Protein AF-A0AAD3TU57-F1 (afdb_monomer_lite)

Organism: NCBI:txid1672016

Sequence (308 aa):
MDTPLDLPGIHSAATSTEGTPAPQSPRSAAPSPAPDVGESKADARARRIAAAVVRSRTEYKLEHGYTERGWFLGANQAGASKKDRQHVEYAATYRVTVFPEAKEEAARALADIRALPPKQLPRELTTTAIRAAVLAGRTQDAASLARQARTHWRANVGLAVEASAALAAAGAVAESTHPLLVTMAYALHYPVLVMLAERLHALSGSALEALTAAVDSLTASRAWAFGPLFVREGERGVPRPVERGGELRAALGAVEVGEIATALGLGDAEERKLLQAALQRMEGALGRQVDDAEGIPGERVERGVREL

Structure (mmCIF, N/CA/C/O backbone):
data_AF-A0AAD3TU57-F1
#
_entry.id   AF-A0AAD3TU57-F1
#
loop_
_atom_site.group_PDB
_atom_site.id
_atom_site.type_symbol
_atom_site.label_atom_id
_atom_site.label_alt_id
_atom_site.label_comp_id
_atom_site.label_asym_id
_atom_site.label_entity_id
_atom_site.label_seq_id
_atom_site.pdbx_PDB_ins_code
_atom_site.Cartn_x
_atom_site.Cartn_y
_atom_site.Cartn_z
_atom_site.occupancy
_atom_site.B_iso_or_equiv
_atom_site.auth_seq_id
_atom_site.auth_comp_id
_atom_site.auth_asym_id
_atom_site.auth_atom_id
_atom_site.pdbx_PDB_model_num
ATOM 1 N N . MET A 1 1 ? 18.269 -35.871 -51.924 1.00 41.03 1 MET A N 1
ATOM 2 C CA . MET A 1 1 ? 17.786 -34.800 -52.818 1.00 41.03 1 MET A CA 1
ATOM 3 C C . MET A 1 1 ? 17.599 -33.605 -51.918 1.00 41.03 1 MET A C 1
ATOM 5 O O . MET A 1 1 ? 16.542 -33.450 -51.327 1.00 41.03 1 MET A O 1
ATOM 9 N N . ASP A 1 2 ? 18.690 -32.869 -51.745 1.00 37.66 2 ASP A N 1
ATOM 10 C CA . ASP A 1 2 ? 18.816 -31.731 -50.847 1.00 37.66 2 ASP A CA 1
ATOM 11 C C . ASP A 1 2 ? 19.140 -30.524 -51.718 1.00 37.66 2 ASP A C 1
ATOM 13 O O . ASP A 1 2 ? 20.194 -30.470 -52.353 1.00 37.66 2 ASP A O 1
ATOM 17 N N . THR A 1 3 ? 18.207 -29.587 -51.805 1.00 40.09 3 THR A N 1
ATOM 18 C CA . THR A 1 3 ? 18.438 -28.267 -52.393 1.00 40.09 3 THR A CA 1
ATOM 19 C C . THR A 1 3 ? 18.782 -27.293 -51.269 1.00 40.09 3 THR A C 1
ATOM 21 O O . THR A 1 3 ? 17.927 -27.065 -50.410 1.00 40.09 3 THR A O 1
ATOM 24 N N . PRO A 1 4 ? 19.994 -26.711 -51.241 1.00 40.19 4 PRO A N 1
ATOM 25 C CA . PRO A 1 4 ? 20.325 -25.646 -50.308 1.00 40.19 4 PRO A CA 1
ATOM 26 C C . PRO A 1 4 ? 19.704 -24.324 -50.780 1.00 40.19 4 PRO A C 1
ATOM 28 O O . PRO A 1 4 ? 19.758 -23.981 -51.961 1.00 40.19 4 PRO A O 1
ATOM 31 N N . LEU A 1 5 ? 19.097 -23.596 -49.842 1.00 36.47 5 LEU A N 1
ATOM 32 C CA . LEU A 1 5 ? 18.613 -22.232 -50.041 1.00 36.47 5 LEU A CA 1
ATOM 33 C C . LEU A 1 5 ? 19.802 -21.266 -50.023 1.00 36.47 5 LEU A C 1
ATOM 35 O O . LEU A 1 5 ? 20.499 -21.131 -49.019 1.00 36.47 5 LEU A O 1
ATOM 39 N N . ASP A 1 6 ? 20.000 -20.625 -51.167 1.00 31.34 6 ASP A N 1
ATOM 40 C CA . ASP A 1 6 ? 21.009 -19.616 -51.462 1.00 31.34 6 ASP A CA 1
ATOM 41 C C . ASP A 1 6 ? 20.642 -18.297 -50.751 1.00 31.34 6 ASP A C 1
ATOM 43 O O . ASP A 1 6 ? 19.613 -17.683 -51.046 1.00 31.34 6 ASP A O 1
ATOM 47 N N . LEU A 1 7 ? 21.441 -17.879 -49.765 1.00 38.97 7 LEU A N 1
ATOM 48 C CA . LEU A 1 7 ? 21.328 -16.560 -49.135 1.00 38.97 7 LEU A CA 1
ATOM 49 C C . LEU A 1 7 ? 22.270 -15.592 -49.867 1.00 38.97 7 LEU A C 1
ATOM 51 O O . LEU A 1 7 ? 23.470 -15.868 -49.934 1.00 38.97 7 LEU A O 1
ATOM 55 N N . PRO A 1 8 ? 21.784 -14.452 -50.393 1.00 35.62 8 PRO A N 1
ATOM 56 C CA . PRO A 1 8 ? 22.639 -13.512 -51.103 1.00 35.62 8 PRO A CA 1
ATOM 57 C C . PRO A 1 8 ? 23.683 -12.886 -50.170 1.00 35.62 8 PRO A C 1
ATOM 59 O O . PRO A 1 8 ? 23.383 -12.438 -49.060 1.00 35.62 8 PRO A O 1
ATOM 62 N N . GLY A 1 9 ? 24.922 -12.875 -50.663 1.00 30.44 9 GLY A N 1
ATOM 63 C CA . GLY A 1 9 ? 26.123 -12.452 -49.961 1.00 30.44 9 GLY A CA 1
ATOM 64 C C . GLY A 1 9 ? 26.063 -11.021 -49.436 1.00 30.44 9 GLY A C 1
ATOM 65 O O . GLY A 1 9 ? 25.773 -10.066 -50.156 1.00 30.44 9 GLY A O 1
ATOM 66 N N . ILE A 1 10 ? 26.424 -10.875 -48.164 1.00 36.44 10 ILE A N 1
ATOM 67 C CA . ILE A 1 10 ? 26.764 -9.586 -47.574 1.00 36.44 10 ILE A CA 1
ATOM 68 C C . ILE A 1 10 ? 28.152 -9.229 -48.102 1.00 36.44 10 ILE A C 1
ATOM 70 O O . ILE A 1 10 ? 29.170 -9.747 -47.643 1.00 36.44 10 ILE A O 1
ATOM 74 N N . HIS A 1 11 ? 28.185 -8.368 -49.113 1.00 32.50 11 HIS A N 1
ATOM 75 C CA . HIS A 1 11 ? 29.411 -7.719 -49.542 1.00 32.50 11 HIS A CA 1
ATOM 76 C C . HIS A 1 11 ? 29.982 -6.895 -48.381 1.00 32.50 11 HIS A C 1
ATOM 78 O O . HIS A 1 11 ? 29.370 -5.928 -47.928 1.00 32.50 11 HIS A O 1
ATOM 84 N N . SER A 1 12 ? 31.185 -7.264 -47.936 1.00 40.22 12 SER A N 1
ATOM 85 C CA . SER A 1 12 ? 32.097 -6.356 -47.242 1.00 40.22 12 SER A CA 1
ATOM 86 C C . SER A 1 12 ? 32.343 -5.140 -48.132 1.00 40.22 12 SER A C 1
ATOM 88 O O . SER A 1 12 ? 32.957 -5.266 -49.192 1.00 40.22 12 SER A O 1
ATOM 90 N N . ALA A 1 13 ? 31.887 -3.969 -47.694 1.00 32.78 13 ALA A N 1
ATOM 91 C CA . ALA A 1 13 ? 32.265 -2.695 -48.284 1.00 32.78 13 ALA A CA 1
ATOM 92 C C . ALA A 1 13 ? 33.085 -1.887 -47.276 1.00 32.78 13 ALA A C 1
ATOM 94 O O . ALA A 1 13 ? 32.712 -1.711 -46.118 1.00 32.78 13 ALA A O 1
ATOM 95 N N . ALA A 1 14 ? 34.240 -1.471 -47.778 1.00 30.98 14 ALA A N 1
ATOM 96 C CA . ALA A 1 14 ? 35.320 -0.738 -47.159 1.00 30.98 14 ALA A CA 1
ATOM 97 C C . ALA A 1 14 ? 34.915 0.448 -46.269 1.00 30.98 14 ALA A C 1
ATOM 99 O O . ALA A 1 14 ? 33.987 1.206 -46.538 1.00 30.98 14 ALA A O 1
ATOM 100 N N . THR A 1 15 ? 35.752 0.642 -45.254 1.00 39.28 15 THR A N 1
ATOM 101 C CA . THR A 1 15 ? 36.027 1.908 -44.582 1.00 39.28 15 THR A CA 1
ATOM 102 C C . THR A 1 15 ? 36.252 3.040 -45.586 1.00 39.28 15 THR A C 1
ATOM 104 O O . THR A 1 15 ? 37.279 3.064 -46.263 1.00 39.28 15 THR A O 1
ATOM 107 N N . SER A 1 16 ? 35.340 4.010 -45.600 1.00 32.53 16 SER A N 1
ATOM 108 C CA . SER A 1 16 ? 35.590 5.350 -46.129 1.00 32.53 16 SER A CA 1
ATOM 109 C C . SER A 1 16 ? 35.405 6.360 -45.005 1.00 32.53 16 SER A C 1
ATOM 111 O O . SER A 1 16 ? 34.301 6.617 -44.530 1.00 32.53 16 SER A O 1
ATOM 113 N N . THR A 1 17 ? 36.530 6.900 -44.551 1.00 41.91 17 THR A N 1
ATOM 114 C CA . THR A 1 17 ? 36.623 8.114 -43.748 1.00 41.91 17 THR A CA 1
ATOM 115 C C . THR A 1 17 ? 36.263 9.312 -44.623 1.00 41.91 17 THR A C 1
ATOM 117 O O . THR A 1 17 ? 37.115 9.816 -45.349 1.00 41.91 17 THR A O 1
ATOM 120 N N . GLU A 1 18 ? 35.024 9.786 -44.539 1.00 30.42 18 GLU A N 1
ATOM 121 C CA . GLU A 1 18 ? 34.650 11.130 -44.988 1.00 30.42 18 GLU A CA 1
ATOM 122 C C . GLU A 1 18 ? 34.040 11.899 -43.815 1.00 30.42 18 GLU A C 1
ATOM 124 O O . GLU A 1 18 ? 33.216 11.389 -43.057 1.00 30.42 18 GLU A O 1
ATOM 129 N N . GLY A 1 19 ? 34.558 13.109 -43.606 1.00 35.25 19 GLY A N 1
ATOM 130 C CA . GLY A 1 19 ? 34.363 13.901 -42.402 1.00 35.25 19 GLY A CA 1
ATOM 131 C C . GLY A 1 19 ? 32.911 14.299 -42.165 1.00 35.25 19 GLY A C 1
ATOM 132 O O . GLY A 1 19 ? 32.289 14.978 -42.978 1.00 35.25 19 GLY A O 1
ATOM 133 N N . THR A 1 20 ? 32.405 13.949 -40.987 1.00 33.72 20 THR A N 1
ATOM 134 C CA . THR A 1 20 ? 31.163 14.493 -40.444 1.00 33.72 20 THR A CA 1
ATOM 135 C C . THR A 1 20 ? 31.343 15.994 -40.183 1.00 33.72 20 THR A C 1
ATOM 137 O O . THR A 1 20 ? 32.209 16.361 -39.382 1.00 33.72 20 THR A O 1
ATOM 140 N N . PRO A 1 21 ? 30.556 16.891 -40.805 1.00 36.06 21 PRO A N 1
ATOM 141 C CA . PRO A 1 21 ? 30.580 18.297 -40.438 1.00 36.06 21 PRO A CA 1
ATOM 142 C C . PRO A 1 21 ? 30.034 18.461 -39.014 1.00 36.06 21 PRO A C 1
ATOM 144 O O . PRO A 1 21 ? 29.087 17.786 -38.609 1.00 36.06 21 PRO A O 1
ATOM 147 N N . ALA A 1 22 ? 30.666 19.352 -38.249 1.00 37.09 22 ALA A N 1
ATOM 148 C CA . ALA A 1 22 ? 30.321 19.649 -36.863 1.00 37.09 22 ALA A CA 1
ATOM 149 C C . ALA A 1 22 ? 28.808 19.909 -36.679 1.00 37.09 22 ALA A C 1
ATOM 151 O O . ALA A 1 22 ? 28.185 20.532 -37.547 1.00 37.09 22 ALA A O 1
ATOM 152 N N . PRO A 1 23 ? 28.203 19.480 -35.554 1.00 38.19 23 PRO A N 1
ATOM 153 C CA . PRO A 1 23 ? 26.799 19.751 -35.284 1.00 38.19 23 PRO A CA 1
ATOM 154 C C . PRO A 1 23 ? 26.573 21.264 -35.239 1.00 38.19 23 PRO A C 1
ATOM 156 O O . PRO A 1 23 ? 27.206 21.983 -34.465 1.00 38.19 23 PRO A O 1
ATOM 159 N N . GLN A 1 24 ? 25.673 21.742 -36.098 1.00 38.12 24 GLN A N 1
ATOM 160 C CA . GLN A 1 24 ? 25.236 23.131 -36.107 1.00 38.12 24 GLN A CA 1
ATOM 161 C C . GLN A 1 24 ? 24.696 23.497 -34.719 1.00 38.12 24 GLN A C 1
ATOM 163 O O . GLN A 1 24 ? 23.839 22.798 -34.174 1.00 38.12 24 GLN A O 1
ATOM 168 N N . SER A 1 25 ? 25.204 24.597 -34.159 1.00 37.78 25 SER A N 1
ATOM 169 C CA . SER A 1 25 ? 24.687 25.221 -32.941 1.00 37.78 25 SER A CA 1
ATOM 170 C C . SER A 1 25 ? 23.157 25.325 -32.984 1.00 37.78 25 SER A C 1
ATOM 172 O O . SER A 1 25 ? 22.602 25.595 -34.056 1.00 37.78 25 SER A O 1
ATOM 174 N N . PRO A 1 26 ? 22.453 25.154 -31.849 1.00 39.19 26 PRO A N 1
ATOM 175 C CA . PRO A 1 26 ? 21.006 25.297 -31.823 1.00 39.19 26 PRO A CA 1
ATOM 176 C C . PRO A 1 26 ? 20.640 26.699 -32.317 1.00 39.19 26 PRO A C 1
ATOM 178 O O . PRO A 1 26 ? 21.046 27.705 -31.734 1.00 39.19 26 PRO A O 1
ATOM 181 N N . ARG A 1 27 ? 19.908 26.748 -33.438 1.00 39.38 27 ARG A N 1
ATOM 182 C CA . ARG A 1 27 ? 19.349 27.978 -34.001 1.00 39.38 27 ARG A CA 1
ATOM 183 C C . ARG A 1 27 ? 18.602 28.722 -32.898 1.00 39.38 27 ARG A C 1
ATOM 185 O O . ARG A 1 27 ? 17.755 28.133 -32.227 1.00 39.38 27 ARG A O 1
ATOM 192 N N . SER A 1 28 ? 18.932 30.004 -32.741 1.00 36.91 28 SER A N 1
ATOM 193 C CA . SER A 1 28 ? 18.254 30.947 -31.858 1.00 36.91 28 SER A CA 1
ATOM 194 C C . SER A 1 28 ? 16.745 30.743 -31.892 1.00 36.91 28 SER A C 1
ATOM 196 O O . SER A 1 28 ? 16.125 30.842 -32.952 1.00 36.91 28 SER A O 1
ATOM 198 N N . ALA A 1 29 ? 16.155 30.502 -30.724 1.00 40.09 29 ALA A N 1
ATOM 199 C CA . ALA A 1 29 ? 14.726 30.660 -30.539 1.00 40.09 29 ALA A CA 1
ATOM 200 C C . ALA A 1 29 ? 14.354 32.095 -30.943 1.00 40.09 29 ALA A C 1
ATOM 202 O O . ALA A 1 29 ? 14.867 33.057 -30.368 1.00 40.09 29 ALA A O 1
ATOM 203 N N . ALA A 1 30 ? 13.497 32.243 -31.953 1.00 42.94 30 ALA A N 1
ATOM 204 C CA . ALA A 1 30 ? 12.929 33.542 -32.277 1.00 42.94 30 ALA A CA 1
ATOM 205 C C . ALA A 1 30 ? 12.147 34.055 -31.050 1.00 42.94 30 ALA A C 1
ATOM 207 O O . ALA A 1 30 ? 11.392 33.280 -30.446 1.00 42.94 30 ALA A O 1
ATOM 208 N N . PRO A 1 31 ? 12.323 35.324 -30.643 1.00 41.25 31 PRO A N 1
ATOM 209 C CA . PRO A 1 31 ? 11.616 35.874 -29.496 1.00 41.25 31 PRO A CA 1
ATOM 210 C C . PRO A 1 31 ? 10.105 35.847 -29.751 1.00 41.25 31 PRO A C 1
ATOM 212 O O . PRO A 1 31 ? 9.635 36.192 -30.834 1.00 41.25 31 PRO A O 1
ATOM 215 N N . SER A 1 32 ? 9.331 35.418 -28.749 1.00 50.28 32 SER A N 1
ATOM 216 C CA . SER A 1 32 ? 7.872 35.560 -28.801 1.00 50.28 32 SER A CA 1
ATOM 217 C C . SER A 1 32 ? 7.505 37.048 -28.798 1.00 50.28 32 SER A C 1
ATOM 219 O O . SER A 1 32 ? 8.135 37.805 -28.055 1.00 50.28 32 SER A O 1
ATOM 221 N N . PRO A 1 33 ? 6.503 37.478 -29.587 1.00 49.59 33 PRO A N 1
ATOM 222 C CA . PRO A 1 33 ? 6.089 38.874 -29.617 1.00 49.59 33 PRO A CA 1
ATOM 223 C C . PRO A 1 33 ? 5.588 39.297 -28.231 1.00 49.59 33 PRO A C 1
ATOM 225 O O . PRO A 1 33 ? 4.839 38.564 -27.577 1.00 49.59 33 PRO A O 1
ATOM 228 N N . ALA A 1 34 ? 6.053 40.458 -27.769 1.00 50.97 34 ALA A N 1
ATOM 229 C CA . ALA A 1 34 ? 5.599 41.057 -26.522 1.00 50.97 34 ALA A CA 1
ATOM 230 C C . ALA A 1 34 ? 4.099 41.407 -26.616 1.00 50.97 34 ALA A C 1
ATOM 232 O O . ALA A 1 34 ? 3.622 41.712 -27.709 1.00 50.97 34 ALA A O 1
ATOM 233 N N . PRO A 1 35 ? 3.344 41.341 -25.504 1.00 48.03 35 PRO A N 1
ATOM 234 C CA . PRO A 1 35 ? 1.936 41.720 -25.506 1.00 48.03 35 PRO A CA 1
ATOM 235 C C . PRO A 1 35 ? 1.788 43.221 -25.783 1.00 48.03 35 PRO A C 1
ATOM 237 O O . PRO A 1 35 ? 2.493 44.030 -25.177 1.00 48.03 35 PRO A O 1
ATOM 240 N N . ASP A 1 36 ? 0.856 43.579 -26.667 1.00 56.09 36 ASP A N 1
ATOM 241 C CA . ASP A 1 36 ? 0.504 44.973 -26.935 1.00 56.09 36 ASP A CA 1
ATOM 242 C C . ASP A 1 36 ? -0.104 45.628 -25.687 1.00 56.09 36 ASP A C 1
ATOM 244 O O . ASP A 1 36 ? -0.881 45.027 -24.932 1.00 56.09 36 ASP A O 1
ATOM 248 N N . VAL A 1 37 ? 0.271 46.887 -25.461 1.00 51.28 37 VAL A N 1
ATOM 249 C CA . VAL A 1 37 ? -0.189 47.685 -24.322 1.00 51.28 37 VAL A CA 1
ATOM 250 C C . VAL A 1 37 ? -1.677 47.991 -24.512 1.00 51.28 37 VAL A C 1
ATOM 252 O O . VAL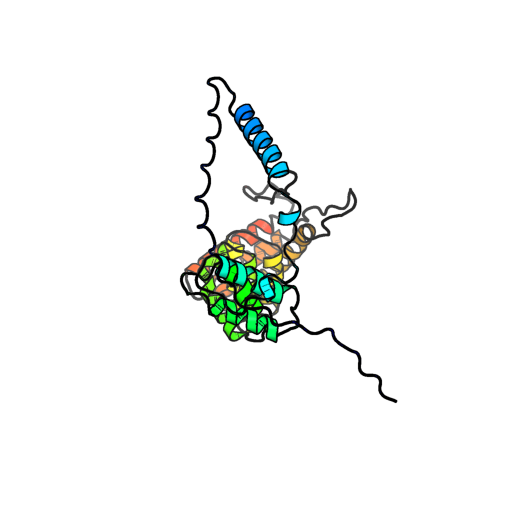 A 1 37 ? -2.046 48.878 -25.274 1.00 51.28 37 VAL A O 1
ATOM 255 N N . GLY A 1 38 ? -2.533 47.232 -23.824 1.00 57.22 38 GLY A N 1
ATOM 256 C CA . GLY A 1 38 ? -3.996 47.384 -23.859 1.00 57.22 38 GLY A CA 1
ATOM 257 C C . GLY A 1 38 ? -4.779 46.068 -23.870 1.00 57.22 38 GLY A C 1
ATOM 258 O O . GLY A 1 38 ? -6.002 46.074 -23.766 1.00 57.22 38 GLY A O 1
ATOM 259 N N . GLU A 1 39 ? -4.096 44.932 -23.975 1.00 53.25 39 GLU A N 1
ATOM 260 C CA . GLU A 1 39 ? -4.737 43.632 -24.142 1.00 53.25 39 GLU A CA 1
ATOM 261 C C . GLU A 1 39 ? -5.188 43.006 -22.814 1.00 53.25 39 GLU A C 1
ATOM 263 O O . GLU A 1 39 ? -4.425 42.937 -21.844 1.00 53.25 39 GLU A O 1
ATOM 268 N N . SER A 1 40 ? -6.430 42.508 -22.752 1.00 68.75 40 SER A N 1
ATOM 269 C CA . SER A 1 40 ? -6.907 41.818 -21.553 1.00 68.75 40 SER A CA 1
ATOM 270 C C . SER A 1 40 ? -6.085 40.541 -21.320 1.00 68.75 40 SER A C 1
ATOM 272 O O . SER A 1 40 ? -5.710 39.824 -22.254 1.00 68.75 40 SER A O 1
ATOM 274 N N . LYS A 1 41 ? -5.800 40.209 -20.052 1.00 65.94 41 LYS A N 1
ATOM 275 C CA . LYS A 1 41 ? -5.017 39.007 -19.693 1.00 65.94 41 LYS A CA 1
ATOM 276 C C . LYS A 1 41 ? -5.622 37.714 -20.265 1.00 65.94 41 LYS A C 1
ATOM 278 O O . LYS A 1 41 ? -4.881 36.757 -20.505 1.00 65.94 41 LYS A O 1
ATOM 283 N N . ALA A 1 42 ? -6.940 37.685 -20.472 1.00 66.75 42 ALA A N 1
ATOM 284 C CA . ALA A 1 42 ? -7.652 36.563 -21.072 1.00 66.75 42 ALA A CA 1
ATOM 285 C C . ALA A 1 42 ? -7.333 36.426 -22.571 1.00 66.75 42 ALA A C 1
ATOM 287 O O . ALA A 1 42 ? -6.999 35.327 -23.020 1.00 66.75 42 ALA A O 1
ATOM 288 N N . ASP A 1 43 ? -7.305 37.535 -23.309 1.00 71.25 43 ASP A N 1
ATOM 289 C CA . ASP A 1 43 ? -7.033 37.551 -24.753 1.00 71.25 43 ASP A CA 1
ATOM 290 C C . ASP A 1 43 ? -5.571 37.210 -25.061 1.00 71.25 43 ASP A C 1
ATOM 292 O O . ASP A 1 43 ? -5.278 36.393 -25.941 1.00 71.25 43 ASP A O 1
ATOM 296 N N . ALA A 1 44 ? -4.645 37.718 -24.243 1.00 69.94 44 ALA A N 1
ATOM 297 C CA . ALA A 1 44 ? -3.229 37.367 -24.326 1.00 69.94 44 ALA A CA 1
ATOM 298 C C . ALA A 1 44 ? -2.970 35.882 -23.989 1.00 69.94 44 ALA A C 1
ATOM 300 O O . ALA A 1 44 ? -2.007 35.276 -24.472 1.00 69.94 44 ALA A O 1
ATOM 301 N N . ARG A 1 45 ? -3.795 35.257 -23.133 1.00 68.88 45 ARG A N 1
ATOM 302 C CA . ARG A 1 45 ? -3.724 33.809 -2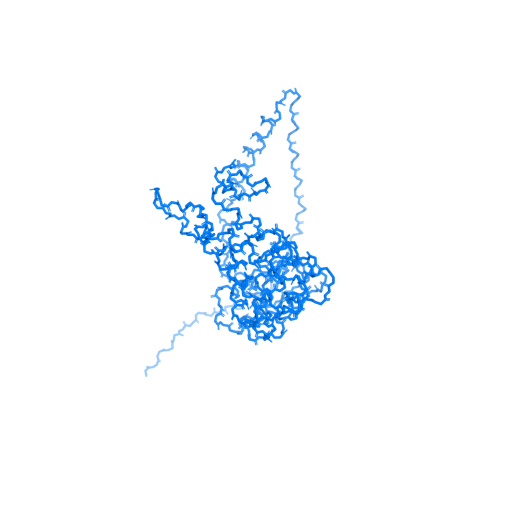2.855 1.00 68.88 45 ARG A CA 1
ATOM 303 C C . ARG A 1 45 ? -4.301 33.001 -24.016 1.00 68.88 45 ARG A C 1
ATOM 305 O O . ARG A 1 45 ? -3.665 32.037 -24.437 1.00 68.88 45 ARG A O 1
ATOM 312 N N . ALA A 1 46 ? -5.449 33.408 -24.554 1.00 73.69 46 ALA A N 1
ATOM 313 C CA . ALA A 1 46 ? -6.090 32.748 -25.687 1.00 73.69 46 ALA A CA 1
ATOM 314 C C . ALA A 1 46 ? -5.180 32.732 -26.926 1.00 73.69 46 ALA A C 1
ATOM 316 O O . ALA A 1 46 ? -5.001 31.677 -27.535 1.00 73.69 46 ALA A O 1
ATOM 317 N N . ARG A 1 47 ? -4.501 33.845 -27.239 1.00 76.56 47 ARG A N 1
ATOM 318 C CA . ARG A 1 47 ? -3.528 33.894 -28.345 1.00 76.56 47 ARG A CA 1
ATOM 319 C C . ARG A 1 47 ? -2.305 33.022 -28.121 1.00 76.56 47 ARG A C 1
ATOM 321 O O . ARG A 1 47 ? -1.858 32.362 -29.055 1.00 76.56 47 ARG A O 1
ATOM 328 N N . ARG A 1 48 ? -1.778 32.960 -26.894 1.00 74.75 48 ARG A N 1
ATOM 329 C CA . ARG A 1 48 ? -0.662 32.055 -26.570 1.00 74.75 48 ARG A CA 1
ATOM 330 C C . ARG A 1 48 ? -1.051 30.590 -26.750 1.00 74.75 48 ARG A C 1
ATOM 332 O O . ARG A 1 48 ? -0.264 29.832 -27.311 1.00 74.75 48 ARG A O 1
ATOM 339 N N . ILE A 1 49 ? -2.263 30.213 -26.339 1.00 71.94 49 ILE A N 1
ATOM 340 C CA . ILE A 1 49 ? -2.799 28.860 -26.542 1.00 71.94 49 ILE A CA 1
ATOM 341 C C . ILE A 1 49 ? -2.998 28.587 -28.036 1.00 71.94 49 ILE A C 1
ATOM 343 O O . ILE A 1 49 ? -2.500 27.581 -28.530 1.00 71.94 49 ILE A O 1
ATOM 347 N N . ALA A 1 50 ? -3.635 29.494 -28.780 1.00 77.31 50 ALA A N 1
ATOM 348 C CA . ALA A 1 50 ? -3.849 29.336 -30.218 1.00 77.31 50 ALA A CA 1
ATOM 349 C C . ALA A 1 50 ? -2.521 29.201 -30.986 1.00 77.31 50 ALA A C 1
ATOM 351 O O . ALA A 1 50 ? -2.361 28.288 -31.792 1.00 77.31 50 ALA A O 1
ATOM 352 N N . ALA A 1 51 ? -1.527 30.036 -30.673 1.00 78.25 51 ALA A N 1
ATOM 353 C CA . ALA A 1 51 ? -0.197 29.956 -31.272 1.00 78.25 51 ALA A CA 1
ATOM 354 C C . ALA A 1 51 ? 0.557 28.672 -30.884 1.00 78.25 51 ALA A C 1
ATOM 356 O O . ALA A 1 51 ? 1.341 28.155 -31.676 1.00 78.25 51 ALA A O 1
ATOM 357 N N . ALA A 1 52 ? 0.353 28.144 -29.674 1.00 74.19 52 ALA A N 1
ATOM 358 C CA . ALA A 1 52 ? 0.912 26.856 -29.264 1.00 74.19 52 ALA A CA 1
ATOM 359 C C . ALA A 1 52 ? 0.235 25.677 -29.985 1.00 74.19 52 ALA A C 1
ATOM 361 O O . ALA A 1 52 ? 0.924 24.751 -30.393 1.00 74.19 52 ALA A O 1
ATOM 362 N N . VAL A 1 53 ? -1.082 25.736 -30.207 1.00 75.50 53 VAL A N 1
ATOM 363 C CA . VAL A 1 53 ? -1.839 24.720 -30.962 1.00 75.50 53 VAL A CA 1
ATOM 364 C C . VAL A 1 53 ? -1.454 24.717 -32.442 1.00 75.50 53 VAL A C 1
ATOM 366 O O . VAL A 1 53 ? -1.329 23.658 -33.049 1.00 75.50 53 VAL A O 1
ATOM 369 N N . VAL A 1 54 ? -1.243 25.890 -33.042 1.00 76.88 54 VAL A N 1
ATOM 370 C CA . VAL A 1 54 ? -0.767 25.977 -34.430 1.00 76.88 54 VAL A CA 1
ATOM 371 C C . VAL A 1 54 ? 0.660 25.435 -34.540 1.00 76.88 54 VAL A C 1
ATOM 373 O O . VAL A 1 54 ? 0.919 24.622 -35.423 1.00 76.88 54 VAL A O 1
ATOM 376 N N . ARG A 1 55 ? 1.555 25.795 -33.606 1.00 74.81 55 ARG A N 1
ATOM 377 C CA . ARG A 1 55 ? 2.923 25.251 -33.559 1.00 74.81 55 ARG A CA 1
ATOM 378 C C . ARG A 1 55 ? 2.951 23.740 -33.359 1.00 74.81 55 ARG A C 1
ATOM 380 O O . ARG A 1 55 ? 3.669 23.057 -34.083 1.00 74.81 55 ARG A O 1
ATOM 387 N N . SER A 1 56 ? 2.131 23.198 -32.459 1.00 63.69 56 SER A N 1
ATOM 388 C CA . SER A 1 56 ? 2.108 21.754 -32.205 1.00 63.69 56 SER A CA 1
ATOM 389 C C . SER A 1 56 ? 1.642 20.951 -33.420 1.00 63.69 56 SER A C 1
ATOM 391 O O . SER A 1 56 ? 2.161 19.864 -33.659 1.00 63.69 56 SER A O 1
ATOM 393 N N . ARG A 1 57 ? 0.733 21.499 -34.238 1.00 67.31 57 ARG A N 1
ATOM 394 C CA . ARG A 1 57 ? 0.298 20.880 -35.502 1.00 67.31 57 ARG A CA 1
ATOM 395 C C . ARG A 1 57 ? 1.388 20.850 -36.575 1.00 67.31 57 ARG A C 1
ATOM 397 O O . ARG A 1 57 ? 1.348 19.975 -37.429 1.00 67.31 57 ARG A O 1
ATOM 404 N N . THR A 1 58 ? 2.333 21.788 -36.548 1.00 64.19 58 THR A N 1
ATOM 405 C CA . THR A 1 58 ? 3.442 21.852 -37.517 1.00 64.19 58 THR A CA 1
ATOM 406 C C . THR A 1 58 ? 4.719 21.167 -37.030 1.00 64.19 58 THR A C 1
ATOM 408 O O . THR A 1 58 ? 5.524 20.733 -37.848 1.00 64.19 58 THR A O 1
ATOM 411 N N . GLU A 1 59 ? 4.918 21.068 -35.714 1.00 61.00 59 GLU A N 1
ATOM 412 C CA . GLU A 1 59 ? 6.101 20.446 -35.103 1.00 61.00 59 GLU A CA 1
ATOM 413 C C . GLU A 1 59 ? 5.968 18.919 -34.987 1.00 61.00 59 GLU A C 1
ATOM 415 O O . GLU A 1 59 ? 6.968 18.210 -35.097 1.00 61.00 59 GLU A O 1
ATOM 420 N N . TYR A 1 60 ? 4.749 18.384 -34.844 1.00 50.59 60 TYR A N 1
ATOM 421 C CA . TYR A 1 60 ? 4.507 16.939 -34.894 1.00 50.59 60 TYR A CA 1
ATOM 422 C C . TYR A 1 60 ? 4.485 16.432 -36.336 1.00 50.59 60 TYR A C 1
ATOM 424 O O . TYR A 1 60 ? 3.439 16.286 -36.967 1.00 50.59 60 TYR A O 1
ATOM 432 N N . LYS A 1 61 ? 5.662 16.120 -36.868 1.00 57.78 61 LYS A N 1
ATOM 433 C CA . LYS A 1 61 ? 5.776 15.297 -38.077 1.00 57.78 61 LYS A CA 1
ATOM 434 C C . LYS A 1 61 ? 5.432 13.832 -37.768 1.00 57.78 61 LYS A C 1
ATOM 436 O O . LYS A 1 61 ? 5.653 13.366 -36.653 1.00 57.78 61 LYS A O 1
ATOM 441 N N . LEU A 1 62 ? 4.958 13.086 -38.771 1.00 53.94 62 LEU A N 1
ATOM 442 C CA . LEU A 1 62 ? 4.655 11.642 -38.681 1.00 53.94 62 LEU A CA 1
ATOM 443 C C . LEU A 1 62 ? 5.828 10.808 -38.128 1.00 53.94 62 LEU A C 1
ATOM 445 O O . LEU A 1 62 ? 5.615 9.850 -37.391 1.00 53.94 62 LEU A O 1
ATOM 449 N N . GLU A 1 63 ? 7.060 11.233 -38.407 1.00 54.22 63 GLU A N 1
ATOM 450 C CA . GLU A 1 63 ? 8.303 10.652 -37.882 1.00 54.22 63 GLU A CA 1
ATOM 451 C C . GLU A 1 63 ? 8.486 10.813 -36.355 1.00 54.22 63 GLU A C 1
ATOM 453 O O . GLU A 1 63 ? 9.195 10.022 -35.744 1.00 54.22 63 GLU A O 1
ATOM 458 N N . HIS A 1 64 ? 7.795 11.754 -35.699 1.00 52.44 64 HIS A N 1
ATOM 459 C CA . HIS A 1 64 ? 7.806 11.903 -34.233 1.00 52.44 64 HIS A CA 1
ATOM 460 C C . HIS A 1 64 ? 6.780 11.007 -33.517 1.00 52.44 64 HIS A C 1
ATOM 462 O O . HIS A 1 64 ? 6.816 10.898 -32.292 1.00 52.44 64 HIS A O 1
ATOM 468 N N . GLY A 1 65 ? 5.858 10.379 -34.257 1.00 51.31 65 GLY A N 1
ATOM 469 C CA . GLY A 1 65 ? 4.862 9.452 -33.709 1.00 51.31 65 GLY A CA 1
ATOM 470 C C . GLY A 1 65 ? 5.326 7.994 -33.670 1.00 51.31 65 GLY A C 1
ATOM 471 O O . GLY A 1 65 ? 4.712 7.177 -32.986 1.00 51.31 65 GLY A O 1
ATOM 472 N N . TYR A 1 66 ? 6.402 7.660 -34.386 1.00 42.47 66 TYR A N 1
ATOM 473 C CA . TYR A 1 66 ? 6.906 6.297 -34.493 1.00 42.47 66 TYR A CA 1
ATOM 474 C C . TYR A 1 66 ? 8.156 6.122 -33.630 1.00 42.47 66 TYR A C 1
ATOM 476 O O . TYR A 1 66 ? 9.267 6.460 -34.022 1.00 42.47 66 TYR A O 1
ATOM 484 N N . THR A 1 67 ? 7.969 5.589 -32.426 1.00 50.94 67 THR A N 1
ATOM 485 C CA . THR A 1 67 ? 9.061 4.945 -31.689 1.00 50.94 67 THR A CA 1
ATOM 486 C C . THR A 1 67 ? 8.952 3.457 -31.975 1.00 50.94 67 THR A C 1
ATOM 488 O O . THR A 1 67 ? 7.930 2.845 -31.660 1.00 50.94 67 THR A O 1
ATOM 491 N N . GLU A 1 68 ? 9.970 2.881 -32.616 1.00 50.78 68 GLU A N 1
ATOM 492 C CA . GLU A 1 68 ? 10.000 1.449 -32.918 1.00 50.78 68 GLU A CA 1
ATOM 493 C C . GLU A 1 68 ? 9.699 0.633 -31.655 1.00 50.78 68 GLU A C 1
ATOM 495 O O . GLU A 1 68 ? 10.245 0.890 -30.573 1.00 50.78 68 GLU A O 1
ATOM 500 N N . ARG A 1 69 ? 8.805 -0.359 -31.778 1.00 47.66 69 ARG A N 1
ATOM 501 C CA . ARG A 1 69 ? 8.566 -1.324 -30.700 1.00 47.66 69 ARG A CA 1
ATOM 502 C C . ARG A 1 69 ? 9.899 -1.993 -30.376 1.00 47.66 69 ARG A C 1
ATOM 504 O O . ARG A 1 69 ? 10.458 -2.684 -31.216 1.00 47.66 69 ARG A O 1
ATOM 511 N N . GLY A 1 70 ? 10.395 -1.778 -29.160 1.00 53.03 70 GLY A N 1
ATOM 512 C CA . GLY A 1 70 ? 11.676 -2.326 -28.728 1.00 53.03 70 GLY A CA 1
ATOM 513 C C . GLY A 1 70 ? 12.892 -1.429 -28.964 1.00 53.03 70 GLY A C 1
ATOM 514 O O . GLY A 1 70 ? 14.003 -1.900 -28.742 1.00 53.03 70 GLY A O 1
ATOM 515 N N . TRP A 1 71 ? 12.731 -0.141 -29.302 1.00 57.34 71 TRP A N 1
ATOM 516 C CA . TRP A 1 71 ? 13.866 0.802 -29.341 1.00 57.34 71 TRP A CA 1
ATOM 517 C C . TRP A 1 71 ? 14.654 0.832 -28.013 1.00 57.34 71 TRP A C 1
ATOM 519 O O . TRP A 1 71 ? 15.866 1.025 -27.992 1.00 57.34 71 TRP A O 1
ATOM 529 N N . PHE A 1 72 ? 13.972 0.557 -26.897 1.00 56.09 72 PHE A N 1
ATOM 530 C CA . PHE A 1 72 ? 14.561 0.439 -25.564 1.00 56.09 72 PHE A CA 1
ATOM 531 C C . PHE A 1 72 ? 15.121 -0.967 -25.241 1.00 56.09 72 PHE A C 1
ATOM 533 O O . PHE A 1 72 ? 15.780 -1.147 -24.219 1.00 56.09 72 PHE A O 1
ATOM 540 N N . LEU A 1 73 ? 14.877 -1.979 -26.080 1.00 55.41 73 LEU A N 1
ATOM 541 C CA . LEU A 1 73 ? 15.345 -3.361 -25.881 1.00 55.41 73 LEU A CA 1
ATOM 542 C C . LEU A 1 73 ? 16.739 -3.619 -26.484 1.00 55.41 73 LEU A C 1
ATOM 544 O O . LE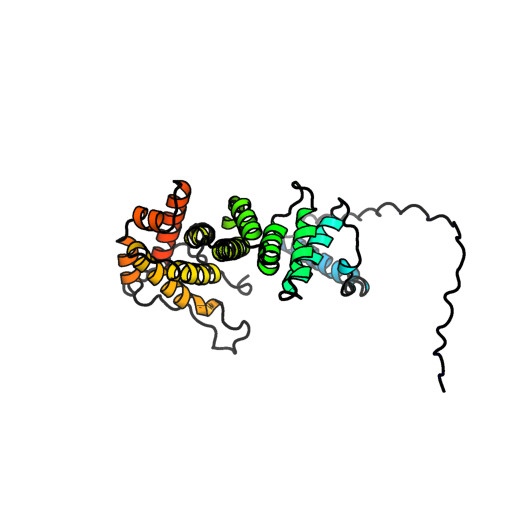U A 1 73 ? 17.358 -4.618 -26.136 1.00 55.41 73 LEU A O 1
ATOM 548 N N . GLY A 1 74 ? 17.238 -2.737 -27.362 1.00 51.09 74 GLY A N 1
ATOM 549 C CA . GLY A 1 74 ? 18.480 -2.949 -28.122 1.00 51.09 74 GLY A CA 1
ATOM 550 C C . GLY A 1 74 ? 19.774 -2.381 -27.520 1.00 51.09 74 GLY A C 1
ATOM 551 O O . GLY A 1 74 ? 20.845 -2.598 -28.082 1.00 51.09 74 GLY A O 1
ATOM 552 N N . ALA A 1 75 ? 19.727 -1.648 -26.405 1.00 46.34 75 ALA A N 1
ATOM 553 C CA . ALA A 1 75 ? 20.920 -1.002 -25.853 1.00 46.34 75 ALA A CA 1
ATOM 554 C C . ALA A 1 75 ? 21.565 -1.862 -24.756 1.00 46.34 75 ALA A C 1
ATOM 556 O O . ALA A 1 75 ? 21.176 -1.806 -23.593 1.00 46.34 75 ALA A O 1
ATOM 557 N N . ASN A 1 76 ? 22.596 -2.624 -25.121 1.00 46.75 76 ASN A N 1
ATOM 558 C CA . ASN A 1 76 ? 23.400 -3.421 -24.185 1.00 46.75 76 ASN A CA 1
ATOM 559 C C . ASN A 1 76 ? 24.302 -2.588 -23.250 1.00 46.75 76 ASN A C 1
ATOM 561 O O . ASN A 1 76 ? 25.094 -3.165 -22.510 1.00 46.75 76 ASN A O 1
ATOM 565 N N . GLN A 1 77 ? 24.230 -1.254 -23.264 1.00 48.25 77 GLN A N 1
ATOM 566 C CA . GLN A 1 77 ? 25.024 -0.397 -22.382 1.00 48.25 77 GLN A CA 1
ATOM 567 C C . GLN A 1 77 ? 24.238 0.868 -22.026 1.00 48.25 77 GLN A C 1
ATOM 569 O O . GLN A 1 77 ? 24.136 1.791 -22.830 1.00 48.25 77 GLN A O 1
ATOM 574 N N . ALA A 1 78 ? 23.689 0.912 -20.812 1.00 47.06 78 ALA A N 1
ATOM 575 C CA . ALA A 1 78 ? 23.222 2.153 -20.209 1.00 47.06 78 ALA A CA 1
ATOM 576 C C . ALA A 1 78 ? 24.445 2.924 -19.679 1.00 47.06 78 ALA A C 1
ATOM 578 O O . ALA A 1 78 ? 25.144 2.451 -18.782 1.00 47.06 78 ALA A O 1
ATOM 579 N N . GLY A 1 79 ? 24.739 4.086 -20.265 1.00 47.22 79 GLY A N 1
ATOM 580 C CA . GLY A 1 79 ? 25.733 5.029 -19.744 1.00 47.22 79 GLY A CA 1
ATOM 581 C C . GLY A 1 79 ? 25.207 5.865 -18.564 1.00 47.22 79 GLY A C 1
ATOM 582 O O . GLY A 1 79 ? 24.128 5.629 -18.031 1.00 47.22 79 GLY A O 1
ATOM 583 N N . ALA A 1 80 ? 25.969 6.883 -18.147 1.00 52.84 80 ALA A N 1
ATOM 584 C CA . ALA A 1 80 ? 25.622 7.772 -17.026 1.00 52.84 80 ALA A CA 1
ATOM 585 C C . ALA A 1 80 ? 24.795 9.021 -17.422 1.00 52.84 80 ALA A C 1
ATOM 587 O O . ALA A 1 80 ? 24.708 9.981 -16.647 1.00 52.84 80 ALA A O 1
ATOM 588 N N . SER A 1 81 ? 24.235 9.077 -18.634 1.00 58.50 81 SER A N 1
ATOM 589 C CA . SER A 1 81 ? 23.515 10.253 -19.135 1.00 58.50 81 SER A CA 1
ATOM 590 C C . SER A 1 81 ? 22.032 10.270 -18.724 1.00 58.50 81 SER A C 1
ATOM 592 O O . SER A 1 81 ? 21.435 9.257 -18.372 1.00 58.50 81 SER A O 1
ATOM 594 N N . LYS A 1 82 ? 21.375 11.440 -18.820 1.00 57.66 82 LYS A N 1
ATOM 595 C CA . LYS A 1 82 ? 19.915 11.555 -18.605 1.00 57.66 82 LYS A CA 1
ATOM 596 C C . LYS A 1 82 ? 19.098 10.686 -19.572 1.00 57.66 82 LYS A C 1
ATOM 598 O O . LYS A 1 82 ? 18.025 10.224 -19.193 1.00 57.66 82 LYS A O 1
ATOM 603 N N . LYS A 1 83 ? 19.599 10.477 -20.798 1.00 57.97 83 LYS A N 1
ATOM 604 C CA . LYS A 1 83 ? 18.965 9.596 -21.790 1.00 57.97 83 LYS A CA 1
ATOM 605 C C . LYS A 1 83 ? 19.015 8.141 -21.328 1.00 57.97 83 LYS A C 1
ATOM 607 O O . LYS A 1 83 ? 18.018 7.445 -21.458 1.00 57.97 83 LYS A O 1
ATOM 612 N N . ASP A 1 84 ? 20.111 7.738 -20.689 1.00 68.25 84 ASP A N 1
ATOM 613 C CA . ASP A 1 84 ? 20.276 6.386 -20.149 1.00 68.25 84 ASP A CA 1
ATOM 614 C C . ASP A 1 84 ? 19.330 6.123 -18.971 1.00 68.25 84 ASP A C 1
ATOM 616 O O . ASP A 1 84 ? 18.714 5.065 -18.896 1.00 68.25 84 ASP A O 1
ATOM 620 N N . ARG A 1 85 ? 19.108 7.114 -18.096 1.00 74.19 85 ARG A N 1
ATOM 621 C CA . ARG A 1 85 ? 18.101 7.009 -17.022 1.00 74.19 85 ARG A CA 1
ATOM 622 C C . ARG A 1 85 ? 16.692 6.780 -17.575 1.00 74.19 85 ARG A C 1
ATOM 624 O O . ARG A 1 85 ? 15.992 5.889 -17.106 1.00 74.19 85 ARG A O 1
ATOM 631 N N . GLN A 1 86 ? 16.266 7.599 -18.536 1.00 78.56 86 GLN A N 1
ATOM 632 C CA . GLN A 1 86 ? 14.932 7.484 -19.129 1.00 78.56 86 GLN A CA 1
ATOM 633 C C . GLN A 1 86 ? 14.784 6.173 -19.921 1.00 78.56 86 GLN A C 1
ATOM 635 O O . GLN A 1 86 ? 13.718 5.560 -19.927 1.00 78.56 86 GLN A O 1
ATOM 640 N N . HIS A 1 87 ? 15.868 5.706 -20.541 1.00 78.94 87 HIS A N 1
ATOM 641 C CA . HIS A 1 87 ? 15.926 4.397 -21.183 1.00 78.94 87 HIS A CA 1
ATOM 642 C C . HIS A 1 87 ? 15.702 3.267 -20.176 1.00 78.94 87 HIS A C 1
ATOM 644 O O . HIS A 1 87 ? 14.842 2.417 -20.401 1.00 78.94 87 HIS A O 1
ATOM 650 N N . VAL A 1 88 ? 16.426 3.275 -19.050 1.00 83.38 88 VAL A N 1
ATOM 651 C CA . VAL A 1 88 ? 16.248 2.290 -17.968 1.00 83.38 88 VAL A CA 1
ATOM 652 C C . VAL A 1 88 ? 14.820 2.332 -17.430 1.00 83.38 88 VAL A C 1
ATOM 654 O O . VAL A 1 88 ? 14.217 1.282 -17.231 1.00 83.38 88 VAL A O 1
ATOM 657 N N . GLU A 1 89 ? 14.244 3.522 -17.259 1.00 84.38 89 GLU A N 1
ATOM 658 C CA . GLU A 1 89 ? 12.858 3.685 -16.822 1.00 84.38 89 GLU A CA 1
ATOM 659 C C . GLU A 1 89 ? 11.859 3.002 -17.753 1.00 84.38 89 GLU A C 1
ATOM 661 O O . GLU A 1 89 ? 11.062 2.173 -17.300 1.00 84.38 89 GLU A O 1
ATOM 666 N N . TYR A 1 90 ? 11.919 3.297 -19.053 1.00 85.38 90 TYR A N 1
ATOM 667 C CA . TYR A 1 90 ? 11.013 2.690 -20.022 1.00 85.38 90 TYR A CA 1
ATOM 668 C C . TYR A 1 90 ? 11.238 1.187 -20.156 1.00 85.38 90 TYR A C 1
ATOM 670 O O . TYR A 1 90 ? 10.268 0.430 -20.142 1.00 85.38 90 TYR A O 1
ATOM 678 N N . ALA A 1 91 ? 12.493 0.742 -20.236 1.00 85.31 91 ALA A N 1
ATOM 679 C CA . ALA A 1 91 ? 12.819 -0.670 -20.391 1.00 85.31 91 ALA A CA 1
ATOM 680 C C . ALA A 1 91 ? 12.386 -1.493 -19.173 1.00 85.31 91 ALA A C 1
ATOM 682 O O . ALA A 1 91 ? 11.728 -2.524 -19.326 1.00 85.31 91 ALA A O 1
ATOM 683 N N . ALA A 1 92 ? 12.697 -1.030 -17.960 1.00 88.00 92 ALA A N 1
ATOM 684 C CA . ALA A 1 92 ? 12.295 -1.708 -16.734 1.00 88.00 92 ALA A CA 1
ATOM 685 C C . ALA A 1 92 ? 10.770 -1.737 -16.581 1.00 88.00 92 ALA A C 1
ATOM 687 O O . ALA A 1 92 ? 10.203 -2.788 -16.281 1.00 88.00 92 ALA A O 1
ATOM 688 N N . THR A 1 93 ? 10.094 -0.616 -16.852 1.00 88.44 93 THR A N 1
ATOM 689 C CA . THR A 1 93 ? 8.628 -0.543 -16.786 1.00 88.44 93 THR A CA 1
ATOM 690 C C . THR A 1 93 ? 7.985 -1.480 -17.802 1.00 88.44 93 THR A C 1
ATOM 692 O O . THR A 1 93 ? 7.077 -2.230 -17.447 1.00 88.44 93 THR A O 1
ATOM 695 N N . TYR A 1 94 ? 8.472 -1.499 -19.044 1.00 87.44 94 TYR A N 1
ATOM 696 C CA . TYR A 1 94 ? 7.966 -2.392 -20.083 1.00 87.44 94 TYR A CA 1
ATOM 697 C C . TYR A 1 94 ? 8.118 -3.862 -19.691 1.00 87.44 94 TYR A C 1
ATOM 699 O O . TYR A 1 94 ? 7.142 -4.602 -19.741 1.00 87.44 94 TYR A O 1
ATOM 707 N N . ARG A 1 95 ? 9.301 -4.282 -19.224 1.00 87.88 95 ARG A N 1
ATOM 708 C CA . ARG A 1 95 ? 9.544 -5.671 -18.796 1.00 87.88 95 ARG A CA 1
ATOM 709 C C . ARG A 1 95 ? 8.575 -6.113 -17.703 1.00 87.88 95 ARG A C 1
ATOM 711 O O . ARG A 1 95 ? 7.955 -7.163 -17.816 1.00 87.88 95 ARG A O 1
ATOM 718 N N . VAL A 1 96 ? 8.408 -5.277 -16.682 1.00 88.62 96 VAL A N 1
ATOM 719 C CA . VAL A 1 96 ? 7.567 -5.559 -15.511 1.00 88.62 96 VAL A CA 1
ATOM 720 C C . VAL A 1 96 ? 6.067 -5.542 -15.837 1.00 88.62 96 VAL A C 1
ATOM 722 O O . VAL A 1 96 ? 5.291 -6.216 -15.166 1.00 88.62 96 VAL A O 1
ATOM 725 N N . THR A 1 97 ? 5.639 -4.770 -16.839 1.00 87.12 97 THR A N 1
ATOM 726 C CA . THR A 1 97 ? 4.214 -4.623 -17.193 1.00 87.12 97 THR A CA 1
ATOM 727 C C . THR A 1 97 ? 3.764 -5.554 -18.312 1.00 87.12 97 THR A C 1
ATOM 729 O O . THR A 1 97 ? 2.647 -6.057 -18.259 1.00 87.12 97 THR A O 1
ATOM 732 N N . VAL A 1 98 ? 4.611 -5.790 -19.314 1.00 88.12 98 VAL A N 1
ATOM 733 C CA . VAL A 1 98 ? 4.274 -6.594 -20.498 1.00 88.12 98 VAL A CA 1
ATOM 734 C C . VAL A 1 98 ? 4.598 -8.069 -20.296 1.00 88.12 98 VAL A C 1
ATOM 736 O O . VAL A 1 98 ? 3.879 -8.917 -20.818 1.00 88.12 98 VAL A O 1
ATOM 739 N N . PHE A 1 99 ? 5.624 -8.389 -19.503 1.00 86.00 99 PHE A N 1
ATOM 740 C CA . PHE A 1 99 ? 6.031 -9.770 -19.231 1.00 86.00 99 PHE A CA 1
ATOM 741 C C . PHE A 1 99 ? 6.025 -10.093 -17.727 1.00 86.00 99 PHE A C 1
ATOM 743 O O . PHE A 1 99 ? 7.054 -10.496 -17.182 1.00 86.00 99 PHE A O 1
ATOM 750 N N . PRO A 1 100 ? 4.885 -9.946 -17.024 1.00 84.94 100 PRO A N 1
ATOM 751 C CA . PRO A 1 100 ? 4.836 -10.125 -15.573 1.00 84.94 100 PRO A CA 1
ATOM 752 C C . PRO A 1 100 ? 5.160 -11.559 -15.120 1.00 84.94 100 PRO A C 1
ATOM 754 O O . PRO A 1 100 ? 5.676 -11.755 -14.024 1.00 84.94 100 PRO A O 1
ATOM 757 N N . GLU A 1 101 ? 4.909 -12.563 -15.962 1.00 89.19 101 GLU A N 1
ATOM 758 C CA . GLU A 1 101 ? 5.212 -13.970 -15.657 1.00 89.19 101 GLU A CA 1
ATOM 759 C C . GLU A 1 101 ? 6.688 -14.335 -15.904 1.00 89.19 101 GLU A C 1
ATOM 761 O O . GLU A 1 101 ? 7.188 -15.342 -15.395 1.00 89.19 101 GLU A O 1
ATOM 766 N N . ALA A 1 102 ? 7.422 -13.498 -16.644 1.00 90.75 102 ALA A N 1
ATOM 767 C CA . ALA A 1 102 ? 8.821 -13.728 -16.977 1.00 90.75 102 ALA A CA 1
ATOM 768 C C . ALA A 1 102 ? 9.740 -13.246 -15.842 1.00 90.75 102 ALA A C 1
ATOM 770 O O . ALA A 1 102 ? 10.296 -12.145 -15.877 1.00 90.75 102 ALA A O 1
ATOM 771 N N . LYS A 1 103 ? 9.950 -14.105 -14.835 1.00 93.44 103 LYS A N 1
ATOM 772 C CA . LYS A 1 103 ? 10.803 -13.808 -13.662 1.00 93.44 103 LYS A CA 1
ATOM 773 C C . LYS A 1 103 ? 12.203 -13.302 -14.034 1.00 93.44 103 LYS A C 1
ATOM 775 O O . LYS A 1 103 ? 12.758 -12.453 -13.340 1.00 93.44 103 LYS A O 1
ATOM 780 N N . GLU A 1 104 ? 12.770 -13.796 -15.132 1.00 92.56 104 GLU A N 1
ATOM 781 C CA . GLU A 1 104 ? 14.085 -13.383 -15.637 1.00 92.56 104 GLU A CA 1
ATOM 782 C C . GLU A 1 104 ? 14.100 -11.946 -16.176 1.00 92.56 104 GLU A C 1
ATOM 784 O O . GLU A 1 104 ? 15.083 -11.228 -15.989 1.00 92.56 104 GLU A O 1
ATOM 789 N N . GLU A 1 105 ? 13.021 -11.501 -16.825 1.00 90.19 105 GLU A N 1
ATOM 790 C CA . GLU A 1 105 ? 12.879 -10.114 -17.289 1.00 90.19 105 GLU A CA 1
ATOM 791 C C . GLU A 1 105 ? 12.697 -9.164 -16.102 1.00 90.19 105 GLU A C 1
ATOM 793 O O . GLU A 1 105 ? 13.298 -8.088 -16.067 1.00 90.19 105 GLU A O 1
ATOM 798 N N . ALA A 1 106 ? 11.947 -9.585 -15.080 1.00 92.56 106 ALA A N 1
ATOM 799 C CA . ALA A 1 106 ? 11.833 -8.845 -13.826 1.00 92.56 106 ALA A CA 1
ATOM 800 C C . ALA A 1 106 ? 13.185 -8.746 -13.093 1.00 92.56 106 ALA A C 1
ATOM 802 O O . ALA A 1 106 ? 13.563 -7.674 -12.615 1.00 92.56 106 ALA A O 1
ATOM 803 N N . ALA A 1 107 ? 13.966 -9.831 -13.061 1.00 92.44 107 ALA A N 1
ATOM 804 C CA . ALA A 1 107 ? 15.305 -9.829 -12.476 1.00 92.44 107 ALA A CA 1
ATOM 805 C C . ALA A 1 107 ? 16.269 -8.897 -13.232 1.00 92.44 107 ALA A C 1
ATOM 807 O O . ALA A 1 107 ? 17.043 -8.180 -12.592 1.00 92.44 107 ALA A O 1
ATOM 808 N N . ARG A 1 108 ? 16.195 -8.867 -14.571 1.00 90.19 108 ARG A N 1
ATOM 809 C CA . ARG A 1 108 ? 16.950 -7.925 -15.412 1.00 90.19 108 ARG A CA 1
ATOM 810 C C . ARG A 1 108 ? 16.542 -6.479 -15.157 1.00 90.19 108 ARG A C 1
ATOM 812 O O . ARG A 1 108 ? 17.408 -5.648 -14.918 1.00 90.19 108 ARG A O 1
ATOM 819 N N . ALA A 1 109 ? 15.242 -6.189 -15.101 1.00 91.00 109 ALA A N 1
ATOM 820 C CA . ALA A 1 109 ? 14.744 -4.855 -14.766 1.00 91.00 109 ALA A CA 1
ATOM 821 C C . ALA A 1 109 ? 15.272 -4.365 -13.405 1.00 91.00 109 ALA A C 1
ATOM 823 O O . ALA A 1 109 ? 15.735 -3.231 -13.290 1.00 91.00 109 ALA A O 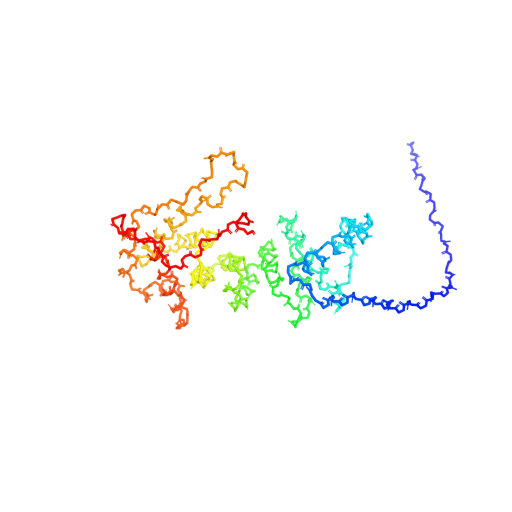1
ATOM 824 N N . LEU A 1 110 ? 15.260 -5.225 -12.382 1.00 92.75 110 LEU A N 1
ATOM 825 C CA . LEU A 1 110 ? 15.812 -4.889 -11.069 1.00 92.75 110 LEU A CA 1
ATOM 826 C C . LEU A 1 110 ? 17.328 -4.636 -11.121 1.00 92.75 110 LEU A C 1
ATOM 828 O O . LEU A 1 110 ? 17.813 -3.723 -10.450 1.00 92.75 110 LEU A O 1
ATOM 832 N N . ALA A 1 111 ? 18.074 -5.436 -11.886 1.00 90.50 111 ALA A N 1
ATOM 833 C CA . ALA A 1 111 ? 19.515 -5.263 -12.053 1.00 90.50 111 ALA A CA 1
ATOM 834 C C . ALA A 1 111 ? 19.848 -3.929 -12.739 1.00 90.50 111 ALA A C 1
ATOM 836 O O . ALA A 1 111 ? 20.672 -3.177 -12.219 1.00 90.50 111 ALA A O 1
ATOM 837 N N . ASP A 1 112 ? 19.147 -3.599 -13.825 1.00 88.12 112 ASP A N 1
ATOM 838 C CA . ASP A 1 112 ? 19.320 -2.341 -14.559 1.00 88.12 112 ASP A CA 1
ATOM 839 C C . ASP A 1 112 ? 19.038 -1.128 -13.660 1.00 88.12 112 ASP A C 1
ATOM 841 O O . ASP A 1 112 ? 19.810 -0.171 -13.636 1.00 88.12 112 ASP A O 1
ATOM 845 N N . ILE A 1 113 ? 17.969 -1.183 -12.855 1.00 89.19 113 ILE A N 1
ATOM 846 C CA . ILE A 1 113 ? 17.641 -0.109 -11.907 1.00 89.19 113 ILE A CA 1
ATOM 847 C C . ILE A 1 113 ? 18.729 0.038 -10.832 1.00 89.19 113 ILE A C 1
ATOM 849 O O . ILE A 1 113 ? 19.093 1.158 -10.477 1.00 89.19 113 ILE A O 1
ATOM 853 N N . ARG A 1 114 ? 19.267 -1.071 -10.310 1.00 87.06 114 ARG A N 1
ATOM 854 C CA . ARG A 1 114 ? 20.329 -1.052 -9.285 1.00 87.06 114 ARG A CA 1
ATOM 855 C C . ARG A 1 114 ? 21.681 -0.591 -9.814 1.00 87.06 114 ARG A C 1
ATOM 857 O O . ARG A 1 114 ? 22.490 -0.107 -9.029 1.00 87.06 114 ARG A O 1
ATOM 864 N N . ALA A 1 115 ? 21.927 -0.746 -11.111 1.00 86.44 115 ALA A N 1
ATOM 865 C CA . ALA A 1 115 ? 23.136 -0.253 -11.757 1.00 86.44 115 ALA A CA 1
ATOM 866 C C . ALA A 1 115 ? 23.157 1.283 -11.872 1.00 86.44 115 ALA A C 1
ATOM 868 O O . ALA A 1 115 ? 24.217 1.866 -12.107 1.00 86.44 115 ALA A O 1
ATOM 869 N N . LEU A 1 116 ? 22.013 1.955 -11.679 1.00 82.12 116 LEU A N 1
ATOM 870 C CA . LEU A 1 116 ? 21.960 3.411 -11.657 1.00 82.12 116 LEU A CA 1
ATOM 871 C C . LEU A 1 116 ? 22.724 3.976 -10.444 1.00 82.12 116 LEU A C 1
ATOM 873 O O . LEU A 1 116 ? 22.640 3.434 -9.339 1.00 82.12 116 LEU A O 1
ATOM 877 N N . PRO A 1 117 ? 23.425 5.114 -10.595 1.00 76.94 117 PRO A N 1
ATOM 878 C CA . PRO A 1 117 ? 24.090 5.772 -9.476 1.00 76.94 117 PRO A CA 1
ATOM 879 C C . PRO A 1 117 ? 23.098 6.107 -8.342 1.00 76.94 117 PRO A C 1
ATOM 881 O O . PRO A 1 117 ? 22.001 6.586 -8.632 1.00 76.94 117 PRO A O 1
ATOM 884 N N . PRO A 1 118 ? 23.469 5.992 -7.050 1.00 67.69 118 PRO A N 1
ATOM 885 C CA . PRO A 1 118 ? 22.552 6.238 -5.925 1.00 67.69 118 PRO A CA 1
ATOM 886 C C . PRO A 1 118 ? 21.906 7.630 -5.927 1.00 67.69 118 PRO A C 1
ATOM 888 O O . PRO A 1 118 ? 20.743 7.788 -5.573 1.00 67.69 118 PRO A O 1
ATOM 891 N N . LYS A 1 119 ? 22.638 8.653 -6.392 1.00 64.94 119 LYS A N 1
ATOM 892 C CA . LYS A 1 119 ? 22.125 10.029 -6.548 1.00 64.94 119 LYS A CA 1
ATOM 893 C C . LYS A 1 119 ? 21.108 10.178 -7.686 1.00 64.94 119 LYS A C 1
ATOM 895 O O . LYS A 1 119 ? 20.528 11.247 -7.852 1.00 64.94 119 LYS A O 1
ATOM 900 N N . GLN A 1 120 ? 20.951 9.145 -8.504 1.00 61.19 120 GLN A N 1
ATOM 901 C CA . GLN A 1 120 ? 20.114 9.138 -9.690 1.00 61.19 120 GLN A CA 1
ATOM 902 C C . GLN A 1 120 ? 18.943 8.173 -9.589 1.00 61.19 120 GLN A C 1
ATOM 904 O O . GLN A 1 120 ? 18.155 8.219 -10.529 1.00 61.19 120 GLN A O 1
ATOM 909 N N . LEU A 1 121 ? 18.796 7.370 -8.516 1.00 65.00 121 LEU A N 1
ATOM 910 C CA . LEU A 1 121 ? 17.623 6.509 -8.353 1.00 65.00 121 LEU A CA 1
ATOM 911 C C . LEU A 1 121 ? 16.379 7.406 -8.272 1.00 65.00 121 LEU A C 1
ATOM 913 O O . LEU A 1 121 ? 16.156 8.078 -7.262 1.00 65.00 121 LEU A O 1
ATOM 917 N N . PRO A 1 122 ? 15.589 7.474 -9.346 1.00 69.94 122 PRO A N 1
ATOM 918 C CA . PRO A 1 122 ? 14.410 8.310 -9.400 1.00 69.94 122 PRO A CA 1
ATOM 919 C C . PRO A 1 122 ? 13.396 7.773 -8.402 1.00 69.94 122 PRO A C 1
ATOM 921 O O . PRO A 1 122 ? 13.204 6.557 -8.316 1.00 69.94 122 PRO A O 1
ATOM 924 N N . ARG A 1 123 ? 12.685 8.665 -7.712 1.00 73.25 123 ARG A N 1
ATOM 925 C CA . ARG A 1 123 ? 11.515 8.276 -6.913 1.00 73.25 123 ARG A CA 1
ATOM 926 C C . ARG A 1 123 ? 10.502 7.508 -7.770 1.00 73.25 123 ARG A C 1
ATOM 928 O O . ARG A 1 123 ? 9.790 6.636 -7.283 1.00 73.25 123 ARG A O 1
ATOM 935 N N . GLU A 1 124 ? 10.473 7.830 -9.056 1.00 75.44 124 GLU A N 1
ATOM 936 C CA . GLU A 1 124 ? 9.655 7.220 -10.093 1.00 75.44 124 GLU A CA 1
ATOM 937 C C . GLU A 1 124 ? 10.018 5.742 -10.335 1.00 75.44 124 GLU A C 1
ATOM 939 O O . GLU A 1 124 ? 9.127 4.932 -10.578 1.00 75.44 124 GLU A O 1
ATOM 944 N N . LEU A 1 125 ? 11.293 5.348 -10.183 1.00 87.50 125 LEU A N 1
ATOM 945 C CA . LEU A 1 125 ? 11.720 3.951 -10.354 1.00 87.50 125 LEU A CA 1
ATOM 946 C C . LEU A 1 125 ? 11.598 3.116 -9.093 1.00 87.50 125 LEU A C 1
ATOM 948 O O . LEU A 1 125 ? 11.683 1.895 -9.184 1.00 87.50 125 LEU A O 1
ATOM 952 N N . THR A 1 126 ? 11.399 3.726 -7.925 1.00 90.69 126 THR A N 1
ATOM 953 C CA . THR A 1 126 ? 11.262 2.974 -6.674 1.00 90.69 126 THR A CA 1
ATOM 954 C C . THR A 1 126 ? 10.098 1.986 -6.751 1.00 90.69 126 THR A C 1
ATOM 956 O O . THR A 1 126 ? 10.264 0.817 -6.409 1.00 90.69 126 THR A O 1
ATOM 959 N N . THR A 1 127 ? 8.950 2.416 -7.284 1.00 92.44 127 THR A N 1
ATOM 960 C CA . THR A 1 127 ? 7.784 1.547 -7.498 1.00 92.44 127 THR A CA 1
ATOM 961 C C . THR A 1 127 ? 8.110 0.397 -8.456 1.00 92.44 127 THR A C 1
ATOM 963 O O . THR A 1 127 ? 7.836 -0.762 -8.150 1.00 92.44 127 THR A O 1
ATOM 966 N N . THR A 1 128 ? 8.755 0.695 -9.589 1.00 92.94 128 THR A N 1
ATOM 967 C CA . THR A 1 128 ? 9.153 -0.316 -10.582 1.00 92.94 128 THR A CA 1
ATOM 968 C C . THR A 1 128 ? 10.172 -1.301 -10.012 1.00 92.94 128 THR A C 1
ATOM 970 O O . THR A 1 128 ? 10.071 -2.493 -10.278 1.00 92.94 128 THR A O 1
ATOM 973 N N . ALA A 1 129 ? 11.111 -0.840 -9.183 1.00 94.00 129 ALA A N 1
ATOM 974 C CA . ALA A 1 129 ? 12.106 -1.683 -8.527 1.00 94.00 129 ALA A CA 1
ATOM 975 C C . ALA A 1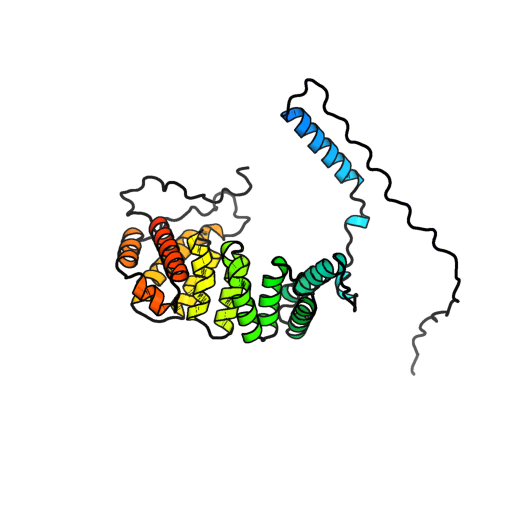 129 ? 11.465 -2.658 -7.534 1.00 94.00 129 ALA A C 1
ATOM 977 O O . ALA A 1 129 ? 11.802 -3.841 -7.539 1.00 94.00 129 ALA A O 1
ATOM 978 N N . ILE A 1 130 ? 10.524 -2.178 -6.710 1.00 95.69 130 ILE A N 1
ATOM 979 C CA . ILE A 1 130 ? 9.767 -3.022 -5.776 1.00 95.69 130 ILE A CA 1
ATOM 980 C C . ILE A 1 130 ? 9.000 -4.091 -6.556 1.00 95.69 130 ILE A C 1
ATOM 982 O O . ILE A 1 130 ? 9.157 -5.281 -6.280 1.00 95.69 130 ILE A O 1
ATOM 986 N N . ARG A 1 131 ? 8.243 -3.690 -7.584 1.00 94.00 131 ARG A N 1
ATOM 987 C CA . ARG A 1 131 ? 7.459 -4.622 -8.402 1.00 94.00 131 ARG A CA 1
ATOM 988 C C . ARG A 1 131 ? 8.350 -5.639 -9.125 1.00 94.00 131 ARG A C 1
ATOM 990 O O . ARG A 1 131 ? 8.056 -6.830 -9.103 1.00 94.00 131 ARG A O 1
ATOM 997 N N . ALA A 1 132 ? 9.469 -5.198 -9.699 1.00 94.81 132 ALA A N 1
ATOM 998 C CA . ALA A 1 132 ? 10.459 -6.074 -10.325 1.00 94.81 132 ALA A CA 1
ATOM 999 C C . ALA A 1 132 ? 11.028 -7.097 -9.331 1.00 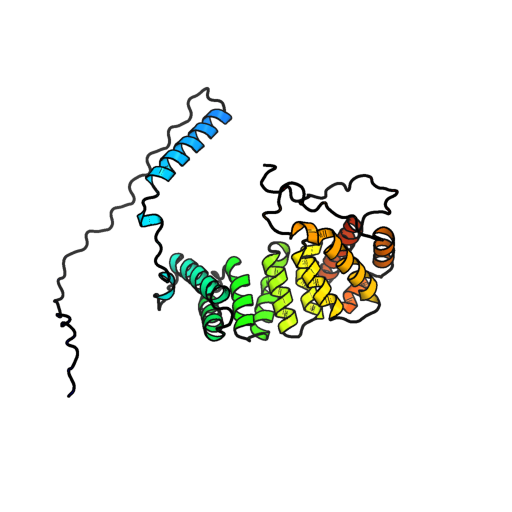94.81 132 ALA A C 1
ATOM 1001 O O . ALA A 1 132 ? 11.135 -8.277 -9.655 1.00 94.81 132 ALA A O 1
ATOM 1002 N N . ALA A 1 133 ? 11.353 -6.674 -8.106 1.00 96.44 133 ALA A N 1
ATOM 1003 C CA . ALA A 1 133 ? 11.843 -7.570 -7.065 1.00 96.44 133 ALA A CA 1
ATOM 1004 C C . ALA A 1 133 ? 10.794 -8.615 -6.652 1.00 96.44 133 ALA A C 1
ATOM 1006 O O . ALA A 1 133 ? 11.138 -9.793 -6.537 1.00 96.44 133 ALA A O 1
ATOM 1007 N N . VAL A 1 134 ? 9.524 -8.217 -6.501 1.00 95.00 134 VAL A N 1
ATOM 1008 C CA . VAL A 1 134 ? 8.414 -9.144 -6.212 1.00 95.00 134 VAL A CA 1
ATOM 1009 C C . VAL A 1 134 ? 8.247 -10.167 -7.337 1.00 95.00 134 VAL A C 1
ATOM 1011 O O . VAL A 1 134 ? 8.282 -11.368 -7.071 1.00 95.00 134 VAL A O 1
ATOM 1014 N N . LEU A 1 135 ? 8.133 -9.720 -8.592 1.00 94.44 135 LEU A N 1
ATOM 1015 C CA . LEU A 1 135 ? 7.956 -10.610 -9.749 1.00 94.44 135 LEU A CA 1
ATOM 1016 C C . LEU A 1 135 ? 9.153 -11.550 -9.957 1.00 94.44 135 LEU A C 1
ATOM 1018 O O . LEU A 1 135 ? 8.979 -12.710 -10.322 1.00 94.44 135 LEU A O 1
ATOM 1022 N N . ALA A 1 136 ? 10.369 -11.090 -9.657 1.00 95.19 136 ALA A N 1
ATOM 1023 C CA . ALA A 1 136 ? 11.573 -11.919 -9.684 1.00 95.19 136 ALA A CA 1
ATOM 1024 C C . ALA A 1 136 ? 11.654 -12.933 -8.521 1.00 95.19 136 ALA A C 1
ATOM 1026 O O . ALA A 1 136 ? 12.628 -13.681 -8.434 1.00 95.19 136 ALA A O 1
ATOM 1027 N N . GLY A 1 137 ? 10.680 -12.953 -7.602 1.00 94.94 137 GLY A N 1
ATOM 1028 C CA . GLY A 1 137 ? 10.679 -13.812 -6.413 1.00 94.94 137 GLY A CA 1
ATOM 1029 C C . GLY A 1 137 ? 11.666 -13.381 -5.323 1.00 94.94 137 GLY A C 1
ATOM 1030 O O . GLY A 1 137 ? 11.921 -14.138 -4.389 1.00 94.94 137 GLY A O 1
ATOM 1031 N N . ARG A 1 138 ? 12.230 -12.172 -5.410 1.00 96.75 138 ARG A N 1
ATOM 1032 C CA . ARG A 1 138 ? 13.185 -11.618 -4.438 1.00 96.75 138 ARG A CA 1
ATOM 1033 C C . ARG A 1 138 ? 12.440 -10.812 -3.374 1.00 96.75 138 ARG A C 1
ATOM 1035 O O . ARG A 1 138 ? 12.565 -9.592 -3.289 1.00 96.75 138 ARG A O 1
ATOM 1042 N N . THR A 1 139 ? 11.641 -11.494 -2.559 1.00 96.75 139 THR A N 1
ATOM 1043 C CA . THR A 1 139 ? 10.728 -10.847 -1.597 1.00 96.75 139 THR A CA 1
ATOM 1044 C C . THR A 1 139 ? 11.458 -10.021 -0.533 1.00 96.75 139 THR A C 1
ATOM 1046 O O . THR A 1 139 ? 11.025 -8.918 -0.215 1.00 96.75 139 THR A O 1
ATOM 1049 N N . GLN A 1 140 ? 12.616 -10.480 -0.049 1.00 97.25 140 GLN A N 1
ATOM 1050 C CA . GLN A 1 140 ? 13.422 -9.726 0.923 1.00 97.25 140 GLN A CA 1
ATOM 1051 C C . GLN A 1 140 ? 14.023 -8.444 0.328 1.00 97.25 140 GLN A C 1
ATOM 1053 O O . GLN A 1 140 ? 14.040 -7.397 0.977 1.00 97.25 140 GLN A O 1
ATOM 1058 N N . ASP A 1 141 ? 14.444 -8.496 -0.937 1.00 96.12 141 ASP A N 1
ATOM 1059 C CA . ASP A 1 141 ? 14.907 -7.319 -1.671 1.00 96.12 141 ASP A CA 1
ATOM 1060 C C . ASP A 1 141 ? 13.776 -6.299 -1.840 1.00 96.12 141 ASP A C 1
ATOM 1062 O O . ASP A 1 141 ? 13.987 -5.101 -1.638 1.00 96.12 141 ASP A O 1
ATOM 1066 N N . ALA A 1 142 ? 12.573 -6.774 -2.177 1.00 97.12 142 ALA A N 1
ATOM 1067 C CA . ALA A 1 142 ? 11.388 -5.936 -2.312 1.00 97.12 142 ALA A CA 1
ATOM 1068 C C . ALA A 1 142 ? 11.025 -5.256 -0.982 1.00 97.12 142 ALA A C 1
ATOM 1070 O O . ALA A 1 142 ? 10.795 -4.048 -0.957 1.00 97.12 142 ALA A O 1
ATOM 1071 N N . ALA A 1 143 ? 11.048 -5.997 0.130 1.00 97.81 143 ALA A N 1
ATOM 1072 C CA . ALA A 1 143 ? 10.810 -5.449 1.465 1.00 97.81 143 ALA A CA 1
ATOM 1073 C C . ALA A 1 143 ? 11.876 -4.421 1.877 1.00 97.81 143 ALA A C 1
ATOM 1075 O O . ALA A 1 143 ? 11.548 -3.380 2.445 1.00 97.81 143 ALA A O 1
ATOM 1076 N N . SER A 1 144 ? 13.150 -4.661 1.556 1.00 96.62 144 SER A N 1
ATOM 1077 C CA . SER A 1 144 ? 14.223 -3.690 1.805 1.00 96.62 144 SER A CA 1
ATOM 1078 C C . SER A 1 144 ? 13.991 -2.382 1.040 1.00 96.62 144 SER A C 1
ATOM 1080 O O . SER A 1 144 ? 14.043 -1.302 1.631 1.00 96.62 144 SER A O 1
ATOM 1082 N N . LEU A 1 145 ? 13.649 -2.468 -0.250 1.00 95.19 145 LEU A N 1
ATOM 1083 C CA . LEU A 1 145 ? 13.296 -1.303 -1.068 1.00 95.19 145 LEU A CA 1
ATOM 1084 C C . LEU A 1 145 ? 12.051 -0.580 -0.531 1.00 95.19 145 LEU A C 1
ATOM 1086 O O . LEU A 1 145 ? 12.038 0.649 -0.466 1.00 95.19 145 LEU A O 1
ATOM 1090 N N . ALA A 1 146 ? 11.032 -1.327 -0.097 1.00 96.50 146 ALA A N 1
ATOM 1091 C CA . ALA A 1 146 ? 9.823 -0.776 0.506 1.00 96.50 146 ALA A CA 1
ATOM 1092 C C . ALA A 1 146 ? 10.140 0.062 1.755 1.00 96.50 146 ALA A C 1
ATOM 1094 O O . ALA A 1 146 ? 9.686 1.204 1.846 1.00 96.50 146 ALA A O 1
ATOM 1095 N N . ARG A 1 147 ? 10.978 -0.452 2.668 1.00 95.56 147 ARG A N 1
ATOM 1096 C CA . ARG A 1 147 ? 11.420 0.266 3.880 1.00 95.56 147 ARG A CA 1
ATOM 1097 C C . ARG A 1 147 ? 12.243 1.511 3.559 1.00 95.56 147 ARG A C 1
ATOM 1099 O O . ARG A 1 147 ? 12.025 2.561 4.157 1.00 95.56 147 ARG A O 1
ATOM 1106 N N . GLN A 1 148 ? 13.147 1.430 2.583 1.00 93.62 148 GLN A N 1
ATOM 1107 C CA . GLN A 1 148 ? 13.931 2.588 2.128 1.00 93.62 148 GLN A CA 1
ATOM 1108 C C . GLN A 1 148 ? 13.039 3.701 1.556 1.00 93.62 148 GLN A C 1
ATOM 1110 O O . GLN A 1 148 ? 13.362 4.882 1.664 1.00 93.62 148 GLN A O 1
ATOM 1115 N N . ALA A 1 149 ? 11.884 3.335 0.999 1.00 92.81 149 ALA A N 1
ATOM 1116 C CA . ALA A 1 149 ? 10.914 4.258 0.429 1.00 92.81 149 ALA A CA 1
ATOM 1117 C C . ALA A 1 149 ? 9.984 4.933 1.461 1.00 92.81 149 ALA A C 1
ATOM 1119 O O . ALA A 1 149 ? 9.084 5.676 1.058 1.00 92.81 149 ALA A O 1
ATOM 1120 N N . ARG A 1 150 ? 10.186 4.716 2.772 1.00 92.75 150 ARG A N 1
ATOM 1121 C CA . ARG A 1 150 ? 9.300 5.192 3.857 1.00 92.75 150 ARG A CA 1
ATOM 1122 C C . ARG A 1 150 ? 8.948 6.676 3.778 1.00 92.75 150 ARG A C 1
ATOM 1124 O O . ARG A 1 150 ? 7.789 7.054 3.933 1.00 92.75 150 ARG A O 1
ATOM 1131 N N . THR A 1 151 ? 9.918 7.526 3.454 1.00 91.06 151 THR A N 1
ATOM 1132 C CA . THR A 1 151 ? 9.726 8.984 3.333 1.00 91.06 151 THR A CA 1
ATOM 1133 C C . THR A 1 151 ? 8.817 9.392 2.166 1.00 91.06 151 THR A C 1
ATOM 1135 O O . THR A 1 151 ? 8.356 10.533 2.100 1.00 91.06 151 THR A O 1
ATOM 1138 N N . HIS A 1 152 ? 8.536 8.477 1.237 1.00 90.69 152 HIS A N 1
ATOM 1139 C CA . HIS A 1 152 ? 7.791 8.739 0.011 1.00 90.69 152 HIS A CA 1
ATOM 1140 C C . HIS A 1 152 ? 6.372 8.169 -0.001 1.00 90.69 152 HIS A C 1
ATOM 1142 O O . HIS A 1 152 ? 5.602 8.580 -0.878 1.00 90.69 152 HIS A O 1
ATOM 1148 N N . TRP A 1 153 ? 6.014 7.294 0.948 1.00 92.81 153 TRP A N 1
ATOM 1149 C CA . TRP A 1 153 ? 4.691 6.655 1.027 1.00 92.81 153 TRP A CA 1
ATOM 1150 C C . TRP A 1 153 ? 3.560 7.686 1.077 1.00 92.81 153 TRP A C 1
ATOM 1152 O O . TRP A 1 153 ? 2.616 7.624 0.293 1.00 92.81 153 TRP A O 1
ATOM 1162 N N . ARG A 1 154 ? 3.712 8.717 1.919 1.00 90.81 154 ARG A N 1
ATOM 1163 C CA . ARG A 1 154 ? 2.727 9.802 2.068 1.00 90.81 154 ARG A CA 1
ATOM 1164 C C . ARG A 1 154 ? 2.342 10.449 0.738 1.00 90.81 154 ARG A C 1
ATOM 1166 O O . ARG A 1 154 ? 1.181 10.759 0.513 1.00 90.81 154 ARG A O 1
ATOM 1173 N N . ALA A 1 155 ? 3.328 10.727 -0.110 1.00 87.62 155 ALA A N 1
ATOM 1174 C CA . ALA A 1 155 ? 3.132 11.528 -1.313 1.00 87.62 155 ALA A CA 1
ATOM 1175 C C . ALA A 1 155 ? 2.953 10.674 -2.579 1.00 87.62 155 ALA A C 1
ATOM 1177 O O . ALA A 1 155 ? 2.982 11.227 -3.676 1.00 87.62 155 ALA A O 1
ATOM 1178 N N . ASN A 1 156 ? 2.896 9.345 -2.469 1.00 90.75 156 ASN A N 1
ATOM 1179 C CA . ASN A 1 156 ? 2.670 8.449 -3.600 1.00 90.75 156 ASN A CA 1
ATOM 1180 C C . ASN A 1 156 ? 1.883 7.222 -3.126 1.00 90.75 156 ASN A C 1
ATOM 1182 O O . ASN A 1 156 ? 2.451 6.256 -2.624 1.00 90.75 156 ASN A O 1
ATOM 1186 N N . VAL A 1 157 ? 0.566 7.284 -3.327 1.00 92.00 157 VAL A N 1
ATOM 1187 C CA . VAL A 1 157 ? -0.389 6.230 -2.961 1.00 92.00 157 VAL A CA 1
ATOM 1188 C C . VAL A 1 157 ? -0.037 4.900 -3.630 1.00 92.00 157 VAL A C 1
ATOM 1190 O O . VAL A 1 157 ? -0.037 3.865 -2.973 1.00 92.00 157 VAL A O 1
ATOM 1193 N N . GLY A 1 158 ? 0.323 4.923 -4.918 1.00 92.06 158 GLY A N 1
ATOM 1194 C CA . GLY A 1 158 ? 0.704 3.715 -5.654 1.00 92.06 158 GLY A CA 1
ATOM 1195 C C . GLY A 1 158 ? 1.951 3.049 -5.071 1.00 92.06 158 GLY A C 1
ATOM 1196 O O . GLY A 1 158 ? 1.976 1.838 -4.887 1.00 92.06 158 GLY A O 1
ATOM 1197 N N . LEU A 1 159 ? 2.957 3.843 -4.694 1.00 93.81 159 LEU A N 1
ATOM 1198 C CA . LEU A 1 159 ? 4.147 3.341 -4.005 1.00 93.81 159 LEU A CA 1
ATOM 1199 C C . LEU A 1 159 ? 3.811 2.742 -2.634 1.00 93.81 159 LEU A C 1
ATOM 1201 O O . LEU A 1 159 ? 4.393 1.726 -2.276 1.00 93.81 159 LEU A O 1
ATOM 1205 N N . ALA A 1 160 ? 2.896 3.345 -1.870 1.00 95.69 160 ALA A N 1
ATOM 1206 C CA . ALA A 1 160 ? 2.481 2.809 -0.574 1.00 95.69 160 ALA A CA 1
ATOM 1207 C C . ALA A 1 160 ? 1.789 1.440 -0.710 1.00 95.69 160 ALA A C 1
ATOM 1209 O O . ALA A 1 160 ? 2.097 0.520 0.046 1.00 95.69 160 ALA A O 1
ATOM 1210 N N . VAL A 1 161 ? 0.911 1.280 -1.706 1.00 95.94 161 VAL A N 1
ATOM 1211 C CA . VAL A 1 161 ? 0.249 -0.002 -2.004 1.00 95.94 161 VAL A CA 1
ATOM 1212 C C . VAL A 1 161 ? 1.273 -1.074 -2.399 1.00 95.94 161 VAL A C 1
ATOM 1214 O O . VAL A 1 161 ? 1.248 -2.178 -1.859 1.00 95.94 161 VAL A O 1
ATOM 1217 N N . GLU A 1 162 ? 2.224 -0.743 -3.274 1.00 95.69 162 GLU A N 1
ATOM 1218 C CA . GLU A 1 162 ? 3.287 -1.671 -3.696 1.00 95.69 162 GLU A CA 1
ATOM 1219 C C . GLU A 1 162 ? 4.254 -2.013 -2.552 1.00 95.69 162 GLU A C 1
ATOM 1221 O O . GLU A 1 162 ? 4.646 -3.167 -2.384 1.00 95.69 162 GLU A O 1
ATOM 1226 N N . ALA A 1 163 ? 4.603 -1.034 -1.713 1.00 97.38 163 ALA A N 1
ATOM 1227 C CA . ALA A 1 163 ? 5.413 -1.248 -0.517 1.00 97.38 163 ALA A CA 1
ATOM 1228 C C . ALA A 1 163 ? 4.711 -2.183 0.479 1.00 97.38 163 ALA A C 1
ATOM 1230 O O . ALA A 1 163 ? 5.346 -3.093 1.011 1.00 97.38 163 ALA A O 1
ATOM 1231 N N . SER A 1 164 ? 3.403 -2.003 0.690 1.00 98.00 164 SER A N 1
ATOM 1232 C CA . SER A 1 164 ? 2.588 -2.904 1.512 1.00 98.00 164 SER A CA 1
ATOM 1233 C C . SER A 1 164 ? 2.606 -4.331 0.961 1.00 98.00 164 SER A C 1
ATOM 1235 O O . SER A 1 164 ? 2.928 -5.269 1.690 1.00 98.00 164 SER A O 1
ATOM 1237 N N . ALA A 1 165 ? 2.344 -4.506 -0.338 1.00 96.69 165 ALA A N 1
ATOM 1238 C CA . ALA A 1 165 ? 2.366 -5.821 -0.976 1.00 96.69 165 ALA A CA 1
ATOM 1239 C C . ALA A 1 165 ? 3.739 -6.506 -0.857 1.00 96.69 165 ALA A C 1
ATOM 1241 O O . ALA A 1 165 ? 3.811 -7.694 -0.543 1.00 96.69 165 ALA A O 1
ATOM 1242 N N . ALA A 1 166 ? 4.831 -5.759 -1.035 1.00 97.75 166 ALA A N 1
ATOM 1243 C CA . ALA A 1 166 ? 6.190 -6.274 -0.891 1.00 97.75 166 ALA A CA 1
ATOM 1244 C C . ALA A 1 166 ? 6.522 -6.719 0.542 1.00 97.75 166 ALA A C 1
ATOM 1246 O O . ALA A 1 166 ? 7.123 -7.778 0.730 1.00 97.75 166 ALA A O 1
ATOM 1247 N N . LEU A 1 167 ? 6.114 -5.943 1.551 1.00 98.12 167 LEU A N 1
ATOM 1248 C CA . LEU A 1 167 ? 6.283 -6.303 2.963 1.00 98.12 167 LEU A CA 1
ATOM 1249 C C . LEU A 1 167 ? 5.487 -7.566 3.315 1.00 98.12 167 LEU A C 1
ATOM 1251 O O . LEU A 1 167 ? 6.034 -8.484 3.929 1.00 98.12 167 LEU A O 1
ATOM 1255 N N . ALA A 1 168 ? 4.234 -7.656 2.862 1.00 96.88 168 ALA A N 1
ATOM 1256 C CA . ALA A 1 168 ? 3.401 -8.839 3.062 1.00 96.88 168 ALA A CA 1
ATOM 1257 C C . ALA A 1 168 ? 4.005 -10.083 2.388 1.00 96.88 168 ALA A C 1
ATOM 1259 O O . ALA A 1 168 ? 4.100 -11.137 3.014 1.00 96.88 168 ALA A O 1
ATOM 1260 N N . ALA A 1 169 ? 4.501 -9.952 1.152 1.00 95.31 169 ALA A N 1
ATOM 1261 C CA . ALA A 1 169 ? 5.166 -11.037 0.425 1.00 95.31 169 ALA A CA 1
ATOM 1262 C C . ALA A 1 169 ? 6.462 -11.522 1.105 1.00 95.31 169 ALA A C 1
ATOM 1264 O O . ALA A 1 169 ? 6.870 -12.668 0.919 1.00 95.31 169 ALA A O 1
ATOM 1265 N N . ALA A 1 170 ? 7.114 -10.672 1.900 1.00 96.88 170 ALA A N 1
ATOM 1266 C CA . ALA A 1 170 ? 8.280 -11.032 2.706 1.00 96.88 170 ALA A CA 1
ATOM 1267 C C . ALA A 1 170 ? 7.924 -11.631 4.082 1.00 96.88 170 ALA A C 1
ATOM 1269 O O . ALA A 1 170 ? 8.832 -11.917 4.864 1.00 96.88 170 ALA A O 1
ATOM 1270 N N . GLY A 1 171 ? 6.633 -11.812 4.387 1.00 95.75 171 GLY A N 1
ATOM 1271 C CA . GLY A 1 171 ? 6.135 -12.332 5.664 1.00 95.75 171 GLY A CA 1
ATOM 1272 C C . GLY A 1 171 ? 5.973 -11.276 6.763 1.00 95.75 171 GLY A C 1
ATOM 1273 O O . GLY A 1 171 ? 5.553 -11.606 7.869 1.00 95.75 171 GLY A O 1
ATOM 1274 N N . ALA A 1 172 ? 6.255 -10.001 6.481 1.00 96.12 172 ALA A N 1
ATOM 1275 C CA . ALA A 1 172 ? 6.117 -8.904 7.438 1.00 96.12 172 ALA A CA 1
ATOM 1276 C C . ALA A 1 172 ? 4.673 -8.361 7.450 1.00 96.12 172 ALA A C 1
ATOM 1278 O O . ALA A 1 172 ? 4.424 -7.203 7.117 1.00 96.12 172 ALA A O 1
ATOM 1279 N N . VAL A 1 173 ? 3.701 -9.216 7.793 1.00 94.62 173 VAL A N 1
ATOM 1280 C CA . VAL A 1 173 ? 2.259 -8.917 7.654 1.00 94.62 173 VAL A CA 1
ATOM 1281 C C . VAL A 1 173 ? 1.836 -7.699 8.482 1.00 94.62 173 VAL A C 1
ATOM 1283 O O . VAL A 1 173 ? 1.190 -6.806 7.943 1.00 94.62 173 VAL A O 1
ATOM 1286 N N . ALA A 1 174 ? 2.249 -7.593 9.748 1.00 95.69 174 ALA A N 1
ATOM 1287 C CA . ALA A 1 174 ? 1.921 -6.428 10.578 1.00 95.69 174 ALA A CA 1
ATOM 1288 C C . ALA A 1 174 ? 2.520 -5.129 10.004 1.00 95.69 174 ALA A C 1
ATOM 1290 O O . ALA A 1 174 ? 1.801 -4.156 9.774 1.00 95.69 174 ALA A O 1
ATOM 1291 N N . GLU A 1 175 ? 3.813 -5.152 9.660 1.00 96.56 175 GLU A N 1
ATOM 1292 C CA . GLU A 1 175 ? 4.531 -4.021 9.049 1.00 96.56 175 GLU A CA 1
ATOM 1293 C C . GLU A 1 175 ? 3.914 -3.597 7.706 1.00 96.56 175 GLU A C 1
ATOM 1295 O O . GLU A 1 175 ? 3.906 -2.418 7.355 1.00 96.56 175 GLU A O 1
ATOM 1300 N N . SER A 1 176 ? 3.327 -4.537 6.958 1.00 97.50 176 SER A N 1
ATOM 1301 C CA . SER A 1 176 ? 2.679 -4.248 5.674 1.00 97.50 176 SER A CA 1
ATOM 1302 C C . SER A 1 176 ? 1.489 -3.287 5.780 1.00 97.50 176 SER A C 1
ATOM 1304 O O . SER A 1 176 ? 1.094 -2.696 4.773 1.00 97.50 176 SER A O 1
ATOM 1306 N N . THR A 1 177 ? 0.939 -3.074 6.979 1.00 97.50 177 THR A N 1
ATOM 1307 C CA . THR A 1 177 ? -0.117 -2.077 7.219 1.00 97.50 177 THR A CA 1
ATOM 1308 C C . THR A 1 177 ? 0.421 -0.644 7.266 1.00 97.50 177 THR A C 1
ATOM 1310 O O . THR A 1 177 ? -0.321 0.303 6.994 1.00 97.50 177 THR A O 1
ATOM 1313 N N . HIS A 1 178 ? 1.714 -0.452 7.550 1.00 96.69 178 HIS A N 1
ATOM 1314 C CA . HIS A 1 178 ? 2.289 0.866 7.836 1.00 96.69 178 HIS A CA 1
ATOM 1315 C C . HIS A 1 178 ? 2.219 1.820 6.636 1.00 96.69 178 HIS A C 1
ATOM 1317 O O . HIS A 1 178 ? 1.712 2.931 6.815 1.00 96.69 178 HIS A O 1
ATOM 1323 N N . PRO A 1 179 ? 2.630 1.434 5.405 1.00 97.12 179 PRO A N 1
ATOM 1324 C CA . PRO A 1 179 ? 2.533 2.329 4.252 1.00 97.12 179 PRO A CA 1
ATOM 1325 C C . PRO A 1 179 ? 1.097 2.802 3.997 1.00 97.12 179 PRO A C 1
ATOM 1327 O O . PRO A 1 179 ? 0.877 3.965 3.662 1.00 97.12 179 PRO A O 1
ATOM 1330 N N . LEU A 1 180 ? 0.122 1.912 4.206 1.00 97.69 180 LEU A N 1
ATOM 1331 C CA . LEU A 1 180 ? -1.300 2.174 3.986 1.00 97.69 180 LEU A CA 1
ATOM 1332 C C . LEU A 1 180 ? -1.838 3.182 5.006 1.00 97.69 180 LEU A C 1
ATOM 1334 O O . LEU A 1 180 ? -2.474 4.165 4.625 1.00 97.69 180 LEU A O 1
ATOM 1338 N N . LEU A 1 181 ? -1.515 2.990 6.288 1.00 96.06 181 LEU A N 1
ATOM 1339 C CA . LEU A 1 181 ? -1.908 3.899 7.365 1.00 96.06 181 LEU A CA 1
ATOM 1340 C C . LEU A 1 181 ? -1.289 5.289 7.207 1.00 96.06 181 LEU A C 1
ATOM 1342 O O . LEU A 1 181 ? -1.985 6.290 7.385 1.00 96.06 181 LEU A O 1
ATOM 1346 N N . VAL A 1 182 ? -0.017 5.371 6.799 1.00 95.31 182 VAL A N 1
ATOM 1347 C CA . VAL A 1 182 ? 0.638 6.655 6.497 1.00 95.31 182 VAL A CA 1
ATOM 1348 C C . VAL A 1 182 ? -0.124 7.411 5.412 1.00 95.31 182 VAL A C 1
ATOM 1350 O O . VAL A 1 182 ? -0.318 8.620 5.529 1.00 95.31 182 VAL A O 1
ATOM 1353 N N . THR A 1 183 ? -0.577 6.731 4.361 1.00 94.50 183 THR A N 1
ATOM 1354 C CA . THR A 1 183 ? -1.374 7.360 3.303 1.00 94.50 183 THR A CA 1
ATOM 1355 C C . THR A 1 183 ? -2.777 7.744 3.796 1.00 94.50 183 THR A C 1
ATOM 1357 O O . THR A 1 183 ? -3.236 8.862 3.535 1.00 94.50 183 THR A O 1
ATOM 1360 N N . MET A 1 184 ? -3.435 6.881 4.576 1.00 94.56 184 MET A N 1
ATOM 1361 C CA . MET A 1 184 ? -4.767 7.134 5.150 1.00 94.56 184 MET A CA 1
ATOM 1362 C C . MET A 1 184 ? -4.799 8.277 6.165 1.00 94.56 184 MET A C 1
ATOM 1364 O O . MET A 1 184 ? -5.827 8.943 6.316 1.00 94.56 184 MET A O 1
ATOM 1368 N N . ALA A 1 185 ? -3.664 8.584 6.794 1.00 93.12 185 ALA A N 1
ATOM 1369 C CA . ALA A 1 185 ? -3.486 9.776 7.617 1.00 93.12 185 ALA A CA 1
ATOM 1370 C C . ALA A 1 185 ? -3.655 11.098 6.835 1.00 93.12 185 ALA A C 1
ATOM 1372 O O . ALA A 1 185 ? -3.737 12.163 7.458 1.00 93.12 185 ALA A O 1
ATOM 1373 N N . TYR A 1 186 ? -3.791 11.052 5.502 1.00 90.94 186 TYR A N 1
ATOM 1374 C CA . TYR A 1 186 ? -4.066 12.216 4.654 1.00 90.94 186 TYR A CA 1
ATOM 1375 C C . TYR A 1 186 ? -5.331 12.075 3.809 1.00 90.94 186 TYR A C 1
ATOM 1377 O O . TYR A 1 186 ? -6.092 13.040 3.720 1.00 90.94 186 TYR A O 1
ATOM 1385 N N . ALA A 1 187 ? -5.573 10.907 3.213 1.00 89.19 187 ALA A N 1
ATOM 1386 C CA . ALA A 1 187 ? -6.725 10.687 2.344 1.00 89.19 187 ALA A CA 1
ATOM 1387 C C . ALA A 1 187 ? -7.136 9.209 2.295 1.00 89.19 187 ALA A C 1
ATOM 1389 O O . ALA A 1 187 ? -6.304 8.308 2.364 1.00 89.19 187 ALA A O 1
ATOM 1390 N N . LEU A 1 188 ? -8.441 8.967 2.157 1.00 90.12 188 LEU A N 1
ATOM 1391 C CA . LEU A 1 188 ? -9.016 7.625 2.085 1.00 90.12 188 LEU A CA 1
ATOM 1392 C C . LEU A 1 188 ? -9.174 7.209 0.624 1.00 90.12 188 LEU A C 1
ATOM 1394 O O . LEU A 1 188 ? -10.181 7.502 -0.016 1.00 90.12 188 LEU A O 1
ATOM 1398 N N . HIS A 1 189 ? -8.163 6.525 0.099 1.00 90.12 189 HIS A N 1
ATOM 1399 C CA . HIS A 1 189 ? -8.187 5.988 -1.257 1.00 90.12 189 HIS A CA 1
ATOM 1400 C C . HIS A 1 189 ? -8.720 4.556 -1.250 1.00 90.12 189 HIS A C 1
ATOM 1402 O O . HIS A 1 189 ? -8.264 3.730 -0.462 1.00 90.12 189 HIS A O 1
ATOM 1408 N N . TYR A 1 190 ? -9.636 4.235 -2.162 1.00 90.44 190 TYR A N 1
ATOM 1409 C CA . TYR A 1 190 ? -10.210 2.889 -2.261 1.00 90.44 190 TYR A CA 1
ATOM 1410 C C . TYR A 1 190 ? -9.157 1.771 -2.412 1.00 90.44 190 TYR A C 1
ATOM 1412 O O . TYR A 1 190 ? -9.227 0.829 -1.629 1.00 90.44 190 TYR A O 1
ATOM 1420 N N . PRO A 1 191 ? -8.120 1.868 -3.277 1.00 91.88 191 PRO A N 1
ATOM 1421 C CA . PRO A 1 191 ? -7.097 0.816 -3.362 1.00 91.88 191 PRO A CA 1
ATOM 1422 C C . PRO A 1 191 ? -6.328 0.597 -2.052 1.00 91.88 191 PRO A C 1
ATOM 1424 O O . PRO A 1 191 ? -5.883 -0.511 -1.770 1.00 91.88 191 PRO A O 1
ATOM 1427 N N . VAL A 1 192 ? -6.179 1.651 -1.244 1.00 95.75 192 VAL A N 1
ATOM 1428 C CA . VAL A 1 192 ? -5.524 1.573 0.068 1.00 95.75 192 VAL A CA 1
ATOM 1429 C C . VAL A 1 192 ? -6.431 0.877 1.078 1.00 95.75 192 VAL A C 1
ATOM 1431 O O . VAL A 1 192 ? -5.942 0.055 1.843 1.00 95.75 192 VAL A O 1
ATOM 1434 N N . LEU A 1 193 ? -7.736 1.164 1.052 1.00 95.62 193 LEU A N 1
ATOM 1435 C CA . LEU A 1 193 ? -8.730 0.512 1.909 1.00 95.62 193 LEU A CA 1
ATOM 1436 C C . LEU A 1 193 ? -8.851 -0.985 1.604 1.00 95.62 193 LEU A C 1
ATOM 1438 O O . LEU A 1 193 ? -8.778 -1.783 2.531 1.00 95.62 193 LEU A O 1
ATOM 1442 N N . VAL A 1 194 ? -8.934 -1.362 0.322 1.00 95.25 194 VAL A N 1
ATOM 1443 C CA . VAL A 1 194 ? -8.950 -2.772 -0.113 1.00 95.25 194 VAL A CA 1
ATOM 1444 C C . VAL A 1 194 ? -7.713 -3.504 0.402 1.00 95.25 194 VAL A C 1
ATOM 1446 O O . VAL A 1 194 ? -7.825 -4.533 1.060 1.00 95.25 194 VAL A O 1
ATOM 1449 N N . MET A 1 195 ? -6.526 -2.940 0.160 1.00 96.31 195 MET A N 1
ATOM 1450 C CA . MET A 1 195 ? -5.277 -3.556 0.603 1.00 96.31 195 MET A CA 1
ATOM 1451 C C . MET A 1 195 ? -5.202 -3.633 2.133 1.00 96.31 195 MET A C 1
ATOM 1453 O O . MET A 1 195 ? -4.745 -4.634 2.674 1.00 96.31 195 MET A O 1
ATOM 1457 N N . LEU A 1 196 ? -5.659 -2.601 2.852 1.00 97.25 196 LEU A N 1
ATOM 1458 C CA . LEU A 1 196 ? -5.636 -2.599 4.313 1.00 97.25 196 LEU A CA 1
ATOM 1459 C C . LEU A 1 196 ? -6.593 -3.648 4.879 1.00 97.25 196 LEU A C 1
ATOM 1461 O O . LEU A 1 196 ? -6.196 -4.349 5.803 1.00 97.25 196 LEU A O 1
ATOM 1465 N N . ALA A 1 197 ? -7.792 -3.800 4.308 1.00 96.12 197 ALA A N 1
ATOM 1466 C CA . ALA A 1 197 ? -8.727 -4.860 4.673 1.00 96.12 197 ALA A CA 1
ATOM 1467 C C . ALA A 1 197 ? -8.051 -6.232 4.567 1.00 96.12 197 ALA A C 1
ATOM 1469 O O . ALA A 1 197 ? -8.009 -6.977 5.543 1.00 96.12 197 ALA A O 1
ATOM 1470 N N . GLU A 1 198 ? -7.423 -6.532 3.425 1.00 95.81 198 GLU A N 1
ATOM 1471 C CA . GLU A 1 198 ? -6.690 -7.790 3.228 1.00 95.81 198 GLU A CA 1
ATOM 1472 C C . GLU A 1 198 ? -5.600 -8.010 4.288 1.00 95.81 198 GLU A C 1
ATOM 1474 O O . GLU A 1 198 ? -5.432 -9.127 4.782 1.00 95.81 198 GLU A O 1
ATOM 1479 N N . ARG A 1 199 ? -4.846 -6.963 4.655 1.00 96.88 199 ARG A N 1
ATOM 1480 C CA . ARG A 1 199 ? -3.801 -7.074 5.689 1.00 96.88 199 ARG A CA 1
ATOM 1481 C C . ARG A 1 199 ? -4.376 -7.263 7.082 1.00 96.88 199 ARG A C 1
ATOM 1483 O O . ARG A 1 199 ? -3.816 -8.043 7.843 1.00 96.88 199 ARG A O 1
ATOM 1490 N N . LEU A 1 200 ? -5.472 -6.588 7.408 1.00 96.44 200 LEU A N 1
ATOM 1491 C CA . LEU A 1 200 ? -6.127 -6.713 8.705 1.00 96.44 200 LEU A CA 1
ATOM 1492 C C . LEU A 1 200 ? -6.771 -8.088 8.884 1.00 96.44 200 LEU A C 1
ATOM 1494 O O . LEU A 1 200 ? -6.587 -8.678 9.938 1.00 96.44 200 LEU A O 1
ATOM 1498 N N . HIS A 1 201 ? -7.407 -8.645 7.849 1.00 95.69 201 HIS A N 1
ATOM 1499 C CA . HIS A 1 201 ? -7.935 -10.020 7.870 1.00 95.69 201 HIS A CA 1
ATOM 1500 C C . HIS A 1 201 ? -6.835 -11.084 8.003 1.00 95.69 201 HIS A C 1
ATOM 1502 O O . HIS A 1 201 ? -7.078 -12.166 8.530 1.00 95.69 201 HIS A O 1
ATOM 1508 N N . ALA A 1 202 ? -5.616 -10.789 7.538 1.00 95.12 202 ALA A N 1
ATOM 1509 C CA . ALA A 1 202 ? -4.451 -11.654 7.738 1.00 95.12 202 ALA A CA 1
ATOM 1510 C C . ALA A 1 202 ? -3.837 -11.534 9.147 1.00 95.12 202 ALA A C 1
ATOM 1512 O O . ALA A 1 202 ? -2.990 -12.348 9.522 1.00 95.12 202 ALA A O 1
ATOM 1513 N N . LEU A 1 203 ? -4.237 -10.523 9.918 1.00 94.25 203 LEU A N 1
ATOM 1514 C CA . LEU A 1 203 ? -3.876 -10.346 11.318 1.00 94.25 203 LEU A CA 1
ATOM 1515 C C . LEU A 1 203 ? -5.038 -10.829 12.195 1.00 94.25 203 LEU A C 1
ATOM 1517 O O . LEU A 1 203 ? -6.192 -10.868 11.787 1.00 94.25 203 LEU A O 1
ATOM 1521 N N . SER A 1 204 ? -4.744 -11.239 13.423 1.00 83.44 204 SER A N 1
ATOM 1522 C CA . SER A 1 204 ? -5.770 -11.656 14.381 1.00 83.44 204 SER A CA 1
ATOM 1523 C C . SER A 1 204 ? -5.591 -10.879 15.673 1.00 83.44 204 SER A C 1
ATOM 1525 O O . SER A 1 204 ? -4.469 -10.712 16.149 1.00 83.44 204 SER A O 1
ATOM 1527 N N . GLY A 1 205 ? -6.693 -10.406 16.246 1.00 87.19 205 GLY A N 1
ATOM 1528 C CA . GLY A 1 205 ? -6.685 -9.717 17.529 1.00 87.19 205 GLY A CA 1
ATOM 1529 C C . GLY A 1 205 ? -7.971 -8.940 17.758 1.00 87.19 205 GLY A C 1
ATOM 1530 O O . GLY A 1 205 ? -8.438 -8.246 16.859 1.00 87.19 205 GLY A O 1
ATOM 1531 N N . SER A 1 206 ? -8.500 -9.013 18.977 1.00 86.94 206 SER A N 1
ATOM 1532 C CA . SER A 1 206 ? -9.717 -8.297 19.380 1.00 86.94 206 SER A CA 1
ATOM 1533 C C . SER A 1 206 ? -9.604 -6.785 19.158 1.00 86.94 206 SER A C 1
ATOM 1535 O O . SER A 1 206 ? -10.543 -6.152 18.689 1.00 86.94 206 SER A O 1
ATOM 1537 N N . ALA A 1 207 ? -8.417 -6.213 19.389 1.00 88.50 207 ALA A N 1
ATOM 1538 C CA . ALA A 1 207 ? -8.136 -4.798 19.138 1.00 88.50 207 ALA A CA 1
ATOM 1539 C C . ALA A 1 207 ? -8.257 -4.398 17.651 1.00 88.50 207 ALA A C 1
ATOM 1541 O O . ALA A 1 207 ? -8.430 -3.222 17.341 1.00 88.50 207 ALA A O 1
ATOM 1542 N N . LEU A 1 208 ? -8.163 -5.354 16.718 1.00 95.06 208 LEU A N 1
ATOM 1543 C CA . LEU A 1 208 ? -8.260 -5.098 15.279 1.00 95.06 208 LEU A CA 1
ATOM 1544 C C . LEU A 1 208 ? -9.669 -5.320 14.723 1.00 95.06 208 LEU A C 1
ATOM 1546 O O . LEU A 1 208 ? -9.923 -4.910 13.594 1.00 95.06 208 LEU A O 1
ATOM 1550 N N . GLU A 1 209 ? -10.593 -5.923 15.474 1.00 95.38 209 GLU A N 1
ATOM 1551 C CA . GLU A 1 209 ? -11.938 -6.252 14.979 1.00 95.38 209 GLU A CA 1
ATOM 1552 C C . GLU A 1 209 ? -12.714 -4.998 14.561 1.00 95.38 209 GLU A C 1
ATOM 1554 O O . GLU A 1 209 ? -13.215 -4.918 13.438 1.00 95.38 209 GLU A O 1
ATOM 1559 N N . ALA A 1 210 ? -12.743 -3.979 15.426 1.00 93.88 210 ALA A N 1
ATOM 1560 C CA . ALA A 1 210 ? -13.421 -2.715 15.137 1.00 93.88 210 ALA A CA 1
ATOM 1561 C C . ALA A 1 210 ? -12.787 -1.978 13.945 1.00 93.88 210 ALA A C 1
ATOM 1563 O O . ALA A 1 210 ? -13.494 -1.444 13.089 1.00 93.88 210 ALA A O 1
ATOM 1564 N N . LEU A 1 211 ? -11.452 -1.992 13.855 1.00 95.94 211 LEU A N 1
ATOM 1565 C CA . LEU A 1 211 ? -10.718 -1.406 12.735 1.00 95.94 211 LEU A CA 1
ATOM 1566 C C . LEU A 1 211 ? -11.019 -2.141 11.422 1.00 95.94 211 LEU A C 1
ATOM 1568 O O . LEU A 1 211 ? -11.287 -1.496 10.411 1.00 95.94 211 LEU A O 1
ATOM 1572 N N . THR A 1 212 ? -11.021 -3.472 11.443 1.00 96.94 212 THR A N 1
ATOM 1573 C CA . THR A 1 212 ? -11.311 -4.316 10.275 1.00 96.94 212 THR A CA 1
ATOM 1574 C C . THR A 1 212 ? -12.724 -4.056 9.767 1.00 96.94 212 THR A C 1
ATOM 1576 O O . THR A 1 212 ? -12.902 -3.730 8.596 1.00 96.94 212 THR A O 1
ATOM 1579 N N . ALA A 1 213 ? -13.719 -4.064 10.660 1.00 95.62 213 ALA A N 1
ATOM 1580 C CA . ALA A 1 213 ? -15.109 -3.786 10.306 1.00 95.62 213 ALA A CA 1
ATOM 1581 C C . ALA A 1 213 ? -15.303 -2.371 9.726 1.00 95.62 213 ALA A C 1
ATOM 1583 O O . ALA A 1 213 ? -16.034 -2.187 8.748 1.00 95.62 213 ALA A O 1
ATOM 1584 N N . ALA A 1 214 ? -14.630 -1.365 10.295 1.00 95.19 214 ALA A N 1
ATOM 1585 C CA . ALA A 1 214 ? -14.651 -0.004 9.768 1.00 95.19 214 ALA A CA 1
ATOM 1586 C C . ALA A 1 214 ? -14.037 0.076 8.360 1.00 95.19 214 ALA A C 1
ATOM 1588 O O . ALA A 1 214 ? -14.624 0.689 7.465 1.00 95.19 214 ALA A O 1
ATOM 1589 N N . VAL A 1 215 ? -12.878 -0.553 8.143 1.00 96.06 215 VAL A N 1
ATOM 1590 C CA . VAL A 1 215 ? -12.192 -0.566 6.842 1.00 96.06 215 VAL A CA 1
ATOM 1591 C C . VAL A 1 215 ? -13.014 -1.313 5.790 1.00 96.06 215 VAL A C 1
ATOM 1593 O O . VAL A 1 215 ? -13.164 -0.798 4.680 1.00 96.06 215 VAL A O 1
ATOM 1596 N N . ASP A 1 216 ? -13.606 -2.459 6.123 1.00 95.38 216 ASP A N 1
ATOM 1597 C CA . ASP A 1 216 ? -14.478 -3.222 5.220 1.00 95.38 216 ASP A CA 1
ATOM 1598 C C . ASP A 1 216 ? -15.687 -2.388 4.778 1.00 95.38 216 ASP A C 1
ATOM 1600 O O . ASP A 1 216 ? -15.978 -2.271 3.583 1.00 95.38 216 ASP A O 1
ATOM 1604 N N . SER A 1 217 ? -16.351 -1.723 5.727 1.00 93.75 217 SER A N 1
ATOM 1605 C CA . SER A 1 217 ? -17.522 -0.894 5.431 1.00 93.75 217 SER A CA 1
ATOM 1606 C C . SER A 1 217 ? -17.165 0.334 4.581 1.00 93.75 217 SER A C 1
ATOM 1608 O O . SER A 1 217 ? -17.846 0.649 3.600 1.00 93.75 217 SER A O 1
ATOM 1610 N N . LEU A 1 218 ? -16.035 0.990 4.874 1.00 92.69 218 LEU A N 1
ATOM 1611 C CA . LEU A 1 218 ? -15.507 2.095 4.063 1.00 92.69 218 LEU A CA 1
ATOM 1612 C C . LEU A 1 218 ? -15.039 1.650 2.670 1.00 92.69 218 LEU A C 1
ATOM 1614 O O . LEU A 1 218 ? -15.066 2.450 1.731 1.00 92.69 218 LEU A O 1
ATOM 1618 N N . THR A 1 219 ? -14.585 0.406 2.529 1.00 92.19 219 THR A N 1
ATOM 1619 C CA . THR A 1 219 ? -14.233 -0.190 1.236 1.00 92.19 219 THR A CA 1
ATOM 1620 C C . THR A 1 219 ? -15.494 -0.392 0.403 1.00 92.19 219 THR A C 1
ATOM 1622 O O . THR A 1 219 ? -15.566 0.077 -0.736 1.00 92.19 219 THR A O 1
ATOM 1625 N N . ALA A 1 220 ? -16.518 -1.019 0.986 1.00 89.81 220 ALA A N 1
ATOM 1626 C CA . ALA A 1 220 ? -17.795 -1.273 0.327 1.00 89.81 220 ALA A CA 1
ATOM 1627 C C . ALA A 1 220 ? -18.497 0.028 -0.100 1.00 89.81 220 ALA A C 1
ATOM 1629 O O . ALA A 1 220 ? -18.958 0.138 -1.240 1.00 89.81 220 ALA A O 1
ATOM 1630 N N . SER A 1 221 ? -18.514 1.048 0.765 1.00 86.94 221 SER A N 1
ATOM 1631 C CA . SER A 1 221 ? -19.163 2.336 0.481 1.00 86.94 221 SER A CA 1
ATOM 1632 C C . SER A 1 221 ? -18.485 3.140 -0.631 1.00 86.94 221 SER A C 1
ATOM 1634 O O . SER A 1 221 ? -19.122 4.001 -1.237 1.00 86.94 221 SER A O 1
ATOM 1636 N N . ARG A 1 222 ? -17.211 2.856 -0.937 1.00 85.75 222 ARG A N 1
ATOM 1637 C CA . ARG A 1 222 ? -16.412 3.551 -1.964 1.00 85.75 222 ARG A CA 1
ATOM 1638 C C . ARG A 1 222 ? -16.194 2.756 -3.248 1.00 85.75 222 ARG A C 1
ATOM 1640 O O . ARG A 1 222 ? -15.699 3.324 -4.220 1.00 85.75 222 ARG A O 1
ATOM 1647 N N . ALA A 1 223 ? -16.601 1.488 -3.294 1.00 83.19 223 ALA A N 1
ATOM 1648 C CA . ALA A 1 223 ? -16.419 0.628 -4.465 1.00 83.19 223 ALA A CA 1
ATOM 1649 C C . ALA A 1 223 ? -17.076 1.187 -5.744 1.00 83.19 223 ALA A C 1
ATOM 1651 O O . ALA A 1 223 ? -16.581 0.955 -6.846 1.00 83.19 223 ALA A O 1
ATOM 1652 N N . TRP A 1 224 ? -18.146 1.983 -5.610 1.00 75.69 224 TRP A N 1
ATOM 1653 C CA . TRP A 1 224 ? -18.840 2.618 -6.740 1.00 75.69 224 TRP A CA 1
ATOM 1654 C C . TRP A 1 224 ? -17.919 3.491 -7.609 1.00 75.69 224 TRP A C 1
ATOM 1656 O O . TRP A 1 224 ? -18.126 3.571 -8.819 1.00 75.69 224 TRP A O 1
ATOM 1666 N N . ALA A 1 225 ? -16.896 4.119 -7.015 1.00 71.12 225 ALA A N 1
ATOM 1667 C CA . ALA A 1 225 ? -15.985 5.024 -7.715 1.00 71.12 225 ALA A CA 1
ATOM 1668 C C . ALA A 1 225 ? -15.024 4.289 -8.667 1.00 71.12 225 ALA A C 1
ATOM 1670 O O . ALA A 1 225 ? -14.403 4.916 -9.521 1.00 71.12 225 ALA A O 1
ATOM 1671 N N . PHE A 1 226 ? -14.917 2.963 -8.535 1.00 71.94 226 PHE A N 1
ATOM 1672 C CA . PHE A 1 226 ? -14.050 2.097 -9.339 1.00 71.94 226 PHE A CA 1
ATOM 1673 C C . PHE A 1 226 ? -14.856 1.153 -10.246 1.00 71.94 226 PHE A C 1
ATOM 1675 O O . PHE A 1 226 ? -14.335 0.150 -10.731 1.00 71.94 226 PHE A O 1
ATOM 1682 N N . GLY A 1 227 ? -16.127 1.487 -10.502 1.00 65.94 227 GLY A N 1
ATOM 1683 C CA . GLY A 1 227 ? -16.928 0.850 -11.545 1.00 65.94 227 GLY A CA 1
ATOM 1684 C C . GLY A 1 227 ? -16.421 1.161 -12.966 1.00 65.94 227 GLY A C 1
ATOM 1685 O O . GLY A 1 227 ? -15.507 1.970 -13.148 1.00 65.94 227 GLY A O 1
ATOM 1686 N N . PRO A 1 228 ? -17.006 0.536 -14.004 1.00 62.97 228 PRO A N 1
ATOM 1687 C CA . PRO A 1 228 ? -16.606 0.754 -15.393 1.00 62.97 228 PRO A CA 1
ATOM 1688 C C . PRO A 1 228 ? -16.619 2.241 -15.777 1.00 62.97 228 PRO A C 1
ATOM 1690 O O . PRO A 1 228 ? -17.592 2.946 -15.529 1.00 62.97 228 PRO A O 1
ATOM 1693 N N . LEU A 1 229 ? -15.565 2.723 -16.447 1.00 57.56 229 LEU A N 1
ATOM 1694 C CA . LEU A 1 229 ? -15.466 4.129 -16.882 1.00 57.56 229 LEU A CA 1
ATOM 1695 C C . LEU A 1 229 ? -16.563 4.533 -17.885 1.00 57.56 229 LEU A C 1
ATOM 1697 O O . LEU A 1 229 ? -16.897 5.713 -18.005 1.00 57.56 229 LEU A O 1
ATOM 1701 N N . PHE A 1 230 ? -17.124 3.555 -18.598 1.00 58.41 230 PHE A N 1
ATOM 1702 C CA . PHE A 1 230 ? -18.173 3.734 -19.596 1.00 58.41 230 PHE A CA 1
ATOM 1703 C C . PHE A 1 230 ? -19.418 2.955 -19.181 1.00 58.41 230 PHE A C 1
ATOM 1705 O O . PHE A 1 230 ? -19.699 1.880 -19.703 1.00 58.41 230 PHE A O 1
ATOM 1712 N N . VAL A 1 231 ? -20.156 3.501 -18.221 1.00 60.16 231 VAL A N 1
ATOM 1713 C CA . VAL A 1 231 ? -21.518 3.045 -17.930 1.00 60.16 231 VAL A CA 1
ATOM 1714 C C . VAL A 1 231 ? -22.498 3.805 -18.829 1.00 60.16 231 VAL A C 1
ATOM 1716 O O . VAL A 1 231 ? -22.281 4.993 -19.103 1.00 60.16 231 VAL A O 1
ATOM 1719 N N . ARG A 1 232 ? -23.550 3.134 -19.324 1.00 53.41 232 ARG A N 1
ATOM 1720 C CA . ARG A 1 232 ? -24.629 3.795 -20.082 1.00 53.41 232 ARG A CA 1
ATOM 1721 C C . ARG A 1 232 ? -25.239 4.910 -19.219 1.00 53.41 232 ARG A C 1
ATOM 1723 O O . ARG A 1 232 ? -25.240 4.821 -17.991 1.00 53.41 232 ARG A O 1
ATOM 1730 N N . GLU A 1 233 ? -25.698 5.992 -19.852 1.00 49.53 233 GLU A N 1
ATOM 1731 C CA . GLU A 1 233 ? -26.321 7.120 -19.144 1.00 49.53 233 GLU A CA 1
ATOM 1732 C C . GLU A 1 233 ? -27.394 6.619 -18.161 1.00 49.53 233 GLU A C 1
ATOM 1734 O O . GLU A 1 233 ? -28.293 5.881 -18.552 1.00 49.53 233 GLU A O 1
ATOM 1739 N N . GLY A 1 234 ? -27.261 6.989 -16.880 1.00 55.81 234 GLY A N 1
ATOM 1740 C CA . GLY A 1 234 ? -28.156 6.568 -15.792 1.00 55.81 234 GLY A CA 1
ATOM 1741 C C . GLY A 1 234 ? -27.556 5.582 -14.778 1.00 55.81 234 GLY A C 1
ATOM 1742 O O . GLY A 1 234 ? -28.073 5.486 -13.671 1.00 55.81 234 GLY A O 1
ATOM 1743 N N . GLU A 1 235 ? -26.438 4.917 -15.089 1.00 53.34 235 GLU A N 1
ATOM 1744 C CA . GLU A 1 235 ? -25.831 3.879 -14.226 1.00 53.34 235 GLU A CA 1
ATOM 1745 C C . GLU A 1 235 ? -24.550 4.337 -13.495 1.00 53.34 235 GLU A C 1
ATOM 1747 O O . GLU A 1 235 ? -23.744 3.519 -13.048 1.00 53.34 235 GLU A O 1
ATOM 1752 N N . ARG A 1 236 ? -24.303 5.649 -13.362 1.00 55.75 236 ARG A N 1
ATOM 1753 C CA . ARG A 1 236 ? -23.176 6.110 -12.532 1.00 55.75 236 ARG A CA 1
ATOM 1754 C C . ARG A 1 236 ? -23.516 5.888 -11.065 1.00 55.75 236 ARG A C 1
ATOM 1756 O O . ARG A 1 236 ? -24.489 6.447 -10.567 1.00 55.75 236 ARG A O 1
ATOM 1763 N N . GLY A 1 237 ? -22.706 5.073 -10.393 1.00 58.62 237 GLY A N 1
ATOM 1764 C CA . GLY A 1 237 ? -22.852 4.814 -8.967 1.00 58.62 237 GLY A CA 1
ATOM 1765 C C . GLY A 1 237 ? -22.872 6.118 -8.170 1.00 58.62 237 GLY A C 1
ATOM 1766 O O . GLY A 1 237 ? -22.078 7.022 -8.418 1.00 58.62 237 GLY A O 1
ATOM 1767 N N . VAL A 1 238 ? -23.814 6.220 -7.238 1.00 61.84 238 VAL A N 1
ATOM 1768 C CA . VAL A 1 238 ? -23.878 7.300 -6.250 1.00 61.84 238 VAL A CA 1
ATOM 1769 C C . VAL A 1 238 ? -23.047 6.864 -5.040 1.00 61.84 238 VAL A C 1
ATOM 1771 O O . VAL A 1 238 ? -23.074 5.668 -4.714 1.00 61.84 238 VAL A O 1
ATOM 1774 N N . PRO A 1 239 ? -22.335 7.782 -4.355 1.00 65.62 239 PRO A N 1
ATOM 1775 C CA . PRO A 1 239 ? -21.792 7.503 -3.034 1.00 65.62 239 PRO A CA 1
ATOM 1776 C C . PRO A 1 239 ? -22.851 6.855 -2.147 1.00 65.62 239 PRO A C 1
ATOM 1778 O O . PRO A 1 239 ? -23.916 7.431 -1.922 1.00 65.62 239 PRO A O 1
ATOM 1781 N N . ARG A 1 240 ? -22.578 5.637 -1.675 1.00 70.56 240 ARG A N 1
ATOM 1782 C CA . ARG A 1 240 ? -23.479 4.963 -0.743 1.00 70.56 240 ARG A CA 1
ATOM 1783 C C . ARG A 1 240 ? -23.106 5.385 0.673 1.00 70.56 240 ARG A C 1
ATOM 1785 O O . ARG A 1 240 ? -21.918 5.348 1.000 1.00 70.56 240 ARG A O 1
ATOM 1792 N N . PRO A 1 241 ? -24.076 5.783 1.512 1.00 76.75 241 PRO A N 1
ATOM 1793 C CA . PRO A 1 241 ? -23.801 5.967 2.925 1.00 76.75 241 PRO A CA 1
ATOM 1794 C C . PRO A 1 241 ? -23.282 4.654 3.517 1.00 76.75 241 PRO A C 1
ATOM 1796 O O . PRO A 1 241 ? -23.639 3.562 3.072 1.00 76.75 241 PRO A O 1
ATOM 1799 N N . VAL A 1 242 ? -22.412 4.775 4.513 1.00 82.44 242 VAL A N 1
ATOM 1800 C CA . VAL A 1 242 ? -21.876 3.634 5.252 1.00 82.44 242 VAL A CA 1
ATOM 1801 C C . VAL A 1 242 ? -23.002 3.046 6.102 1.00 82.44 242 VAL A C 1
ATOM 1803 O O . VAL A 1 242 ? -23.507 3.700 7.018 1.00 82.44 242 VAL A O 1
ATOM 1806 N N . GLU A 1 243 ? -23.401 1.808 5.814 1.00 81.50 243 GLU A N 1
ATOM 1807 C CA . GLU A 1 243 ? -24.368 1.092 6.646 1.00 81.50 243 GLU A CA 1
ATOM 1808 C C . GLU A 1 243 ? -23.819 0.947 8.072 1.00 81.50 243 GLU A C 1
ATOM 1810 O O . GLU A 1 243 ? -22.656 0.588 8.269 1.00 81.50 243 GLU A O 1
ATOM 1815 N N . ARG A 1 244 ? -24.652 1.254 9.077 1.00 86.56 244 ARG A N 1
ATOM 1816 C CA . ARG A 1 244 ? -24.275 1.228 10.505 1.00 86.56 244 ARG A CA 1
ATOM 1817 C C . ARG A 1 244 ? -23.068 2.119 10.845 1.00 86.56 244 ARG A C 1
ATOM 1819 O O . ARG A 1 244 ? -22.380 1.876 11.834 1.00 86.56 244 ARG A O 1
ATOM 1826 N N . GLY A 1 245 ? -22.828 3.181 10.070 1.00 88.44 245 GLY A N 1
ATOM 1827 C CA . GLY A 1 245 ? -21.674 4.071 10.240 1.00 88.44 245 GLY A CA 1
ATOM 1828 C C . GLY A 1 245 ? -21.493 4.619 11.661 1.00 88.44 245 GLY A C 1
ATOM 1829 O O . GLY A 1 245 ? -20.385 4.597 12.192 1.00 88.44 245 GLY A O 1
ATOM 1830 N N . GLY A 1 246 ? -22.585 5.010 12.330 1.00 89.19 246 GLY A N 1
ATOM 1831 C CA . GLY A 1 246 ? -22.543 5.470 13.724 1.00 89.19 246 GLY A CA 1
ATOM 1832 C C . GLY A 1 246 ? -22.103 4.396 14.728 1.00 89.19 246 GLY A C 1
ATOM 1833 O O . GLY A 1 246 ? -21.317 4.687 15.626 1.00 89.19 246 GLY A O 1
ATOM 1834 N N . GLU A 1 247 ? -22.551 3.151 14.552 1.00 92.62 247 GLU A N 1
ATOM 1835 C CA . GLU A 1 247 ? -22.153 2.025 15.410 1.00 92.62 247 GLU A CA 1
ATOM 1836 C C . GLU A 1 247 ? -20.687 1.651 15.184 1.00 92.62 247 GLU A C 1
ATOM 1838 O O . GLU A 1 247 ? -19.942 1.468 16.143 1.00 92.62 247 GLU A O 1
ATOM 1843 N N . LEU A 1 248 ? -20.256 1.600 13.920 1.00 94.06 248 LEU A N 1
ATOM 1844 C CA . LEU A 1 248 ? -18.863 1.333 13.555 1.00 94.06 248 LEU A CA 1
ATOM 1845 C C . LEU A 1 248 ? -17.929 2.414 14.096 1.00 94.06 248 LEU A C 1
ATOM 1847 O O . LEU A 1 248 ? -16.851 2.106 14.597 1.00 94.06 248 LEU A O 1
ATOM 1851 N N . ARG A 1 249 ? -18.355 3.679 14.045 1.00 93.44 249 ARG A N 1
ATOM 1852 C CA . ARG A 1 249 ? -17.609 4.795 14.624 1.00 93.44 249 ARG A CA 1
ATOM 1853 C C . ARG A 1 249 ? -17.495 4.671 16.142 1.00 93.44 249 ARG A C 1
ATOM 1855 O O . ARG A 1 249 ? -16.408 4.870 16.672 1.00 93.44 249 ARG A O 1
ATOM 1862 N N . ALA A 1 250 ? -18.589 4.347 16.830 1.00 92.81 250 ALA A N 1
ATOM 1863 C CA . ALA A 1 250 ? -18.577 4.149 18.278 1.00 92.81 250 ALA A CA 1
ATOM 1864 C C . ALA A 1 250 ? -17.675 2.971 18.680 1.00 92.81 250 ALA A C 1
ATOM 1866 O O . ALA A 1 250 ? -16.890 3.098 19.614 1.00 92.81 250 ALA A O 1
ATOM 1867 N N . ALA A 1 251 ? -17.738 1.860 17.941 1.00 93.44 251 ALA A N 1
ATOM 1868 C CA . ALA A 1 251 ? -16.875 0.704 18.156 1.00 93.44 251 ALA A CA 1
ATOM 1869 C C . ALA A 1 251 ? -15.396 1.041 17.923 1.00 93.44 251 ALA A C 1
ATOM 1871 O O . ALA A 1 251 ? -14.555 0.671 18.735 1.00 93.44 251 ALA A O 1
ATOM 1872 N N . LEU A 1 252 ? -15.076 1.777 16.851 1.00 93.69 252 LEU A N 1
ATOM 1873 C CA . LEU A 1 252 ? -13.705 2.195 16.550 1.00 93.69 252 LEU A CA 1
ATOM 1874 C C . LEU A 1 252 ? -13.143 3.134 17.626 1.00 93.69 252 LEU A C 1
ATOM 1876 O O . LEU A 1 252 ? -12.006 2.954 18.049 1.00 93.69 252 LEU A O 1
ATOM 1880 N N . GLY A 1 253 ? -13.948 4.092 18.095 1.00 92.25 253 GLY A N 1
ATOM 1881 C CA . GLY A 1 253 ? -13.554 5.046 19.136 1.00 92.25 253 GLY A CA 1
ATOM 1882 C C . GLY A 1 253 ? -13.482 4.456 20.550 1.00 92.25 253 GLY A C 1
ATOM 1883 O O . GLY A 1 253 ? -12.926 5.095 21.439 1.00 92.25 253 GLY A O 1
ATOM 1884 N N . ALA A 1 254 ? -14.036 3.260 20.773 1.00 93.38 254 ALA A N 1
ATOM 1885 C CA . ALA A 1 254 ? -13.962 2.557 22.054 1.00 93.38 254 ALA A CA 1
ATOM 1886 C C . ALA A 1 254 ? -12.650 1.776 22.243 1.00 93.38 254 ALA A C 1
ATOM 1888 O O . ALA A 1 254 ? -12.341 1.384 23.367 1.00 93.38 254 ALA A O 1
ATOM 1889 N N . VAL A 1 255 ? -11.894 1.529 21.167 1.00 93.19 255 VAL A N 1
ATOM 1890 C CA . VAL A 1 255 ? -10.609 0.823 21.233 1.00 93.19 255 VAL A CA 1
ATOM 1891 C C . VAL A 1 255 ? -9.483 1.826 21.454 1.00 93.19 255 VAL A C 1
ATOM 1893 O O . VAL A 1 255 ? -9.334 2.800 20.715 1.00 93.19 255 VAL A O 1
ATOM 1896 N N . GLU A 1 256 ? -8.641 1.563 22.448 1.00 94.50 256 GLU A N 1
ATOM 1897 C CA . GLU A 1 256 ? -7.489 2.410 22.734 1.00 94.50 256 GLU A CA 1
ATOM 1898 C C . GLU A 1 256 ? -6.477 2.376 21.579 1.00 94.50 256 GLU A C 1
ATOM 1900 O O . GLU A 1 256 ? -6.020 1.318 21.136 1.00 94.50 256 GLU A O 1
ATOM 1905 N N . VAL A 1 257 ? -6.041 3.553 21.117 1.00 94.75 257 VAL A N 1
ATOM 1906 C CA . VAL A 1 257 ? -5.085 3.671 19.995 1.00 94.75 257 VAL A CA 1
ATOM 1907 C C . VAL A 1 257 ? -3.774 2.937 20.292 1.00 94.75 257 VAL A C 1
ATOM 1909 O O . VAL A 1 257 ? -3.136 2.403 19.385 1.00 94.75 257 VAL A O 1
ATOM 1912 N N . GLY A 1 258 ? -3.379 2.864 21.567 1.00 94.94 258 GLY A N 1
ATOM 1913 C CA . GLY A 1 258 ? -2.214 2.101 22.012 1.00 94.94 258 GLY A CA 1
ATOM 1914 C C . GLY A 1 258 ? -2.340 0.588 21.801 1.00 94.94 258 GLY A C 1
ATOM 1915 O O . GLY A 1 258 ? -1.331 -0.062 21.509 1.00 94.94 258 GLY A O 1
ATOM 1916 N N . GLU A 1 259 ? -3.547 0.030 21.896 1.00 94.62 259 GLU A N 1
ATOM 1917 C CA . GLU A 1 259 ? -3.806 -1.395 21.662 1.00 94.62 259 GLU A CA 1
ATOM 1918 C C . GLU A 1 259 ? -3.715 -1.718 20.171 1.00 94.62 259 GLU A C 1
ATOM 1920 O O . GLU A 1 259 ? -2.999 -2.644 19.783 1.00 94.62 259 GLU A O 1
ATOM 1925 N N . ILE A 1 260 ? -4.332 -0.883 19.327 1.00 96.12 260 ILE A N 1
ATOM 1926 C CA . ILE A 1 260 ? -4.228 -0.990 17.864 1.00 96.12 260 ILE A CA 1
ATOM 1927 C C . ILE A 1 260 ? -2.764 -0.844 17.431 1.00 96.12 260 ILE A C 1
ATOM 1929 O O . ILE A 1 260 ? -2.259 -1.654 16.656 1.00 96.12 260 ILE A O 1
ATOM 1933 N N . ALA A 1 261 ? -2.047 0.152 17.962 1.00 96.00 261 ALA A N 1
ATOM 1934 C CA . ALA A 1 261 ? -0.637 0.364 17.647 1.00 96.00 261 ALA A CA 1
ATOM 1935 C C . ALA A 1 261 ? 0.221 -0.858 18.000 1.00 96.00 261 ALA A C 1
ATOM 1937 O O . ALA A 1 261 ? 1.043 -1.288 17.191 1.00 96.00 261 ALA A O 1
ATOM 1938 N N . THR A 1 262 ? -0.000 -1.445 19.179 1.00 95.50 262 THR A N 1
ATOM 1939 C CA . THR A 1 262 ? 0.693 -2.666 19.612 1.00 95.50 262 THR A CA 1
ATOM 1940 C C . THR A 1 262 ? 0.406 -3.833 18.671 1.00 95.50 262 THR A C 1
ATOM 1942 O O . THR A 1 262 ? 1.343 -4.491 18.218 1.00 95.50 262 THR A O 1
ATOM 1945 N N . ALA A 1 263 ? -0.863 -4.055 18.319 1.00 94.75 263 ALA A N 1
ATOM 1946 C CA . ALA A 1 263 ? -1.273 -5.140 17.430 1.00 94.75 263 ALA A CA 1
ATOM 1947 C C . ALA A 1 263 ? -0.694 -5.008 16.007 1.00 94.75 263 ALA A C 1
ATOM 1949 O O . ALA A 1 263 ? -0.403 -6.011 15.359 1.00 94.75 263 ALA A O 1
ATOM 1950 N N . LEU A 1 264 ? -0.476 -3.777 15.535 1.00 95.62 264 LEU A N 1
ATOM 1951 C CA . LEU A 1 264 ? 0.103 -3.486 14.218 1.00 95.62 264 LEU A CA 1
ATOM 1952 C C . LEU A 1 264 ? 1.635 -3.341 14.228 1.00 95.62 264 LEU A C 1
ATOM 1954 O O . LEU A 1 264 ? 2.236 -3.060 13.189 1.00 95.62 264 LEU A O 1
ATOM 1958 N N . GLY A 1 265 ? 2.288 -3.513 15.382 1.00 94.81 265 GLY A N 1
ATOM 1959 C CA . GLY A 1 265 ? 3.738 -3.352 15.513 1.00 94.81 265 GLY A CA 1
ATOM 1960 C C . GLY A 1 265 ? 4.226 -1.916 15.282 1.00 94.81 265 GLY A C 1
ATOM 1961 O O . GLY A 1 265 ? 5.343 -1.722 14.811 1.00 94.81 265 GLY A O 1
ATOM 1962 N N . LEU A 1 266 ? 3.390 -0.915 15.578 1.00 93.38 266 LEU A N 1
ATOM 1963 C CA . LEU A 1 266 ? 3.716 0.511 15.482 1.00 93.38 266 LEU A CA 1
ATOM 1964 C C . LEU A 1 266 ? 4.412 0.959 16.777 1.00 93.38 266 LEU A C 1
ATOM 1966 O O . LEU A 1 266 ? 3.785 1.168 17.826 1.00 93.38 266 LEU A O 1
ATOM 1970 N N . GLY A 1 267 ? 5.738 1.040 16.712 1.00 86.00 267 GLY A N 1
ATOM 1971 C CA . GLY A 1 267 ? 6.595 1.250 17.877 1.00 86.00 267 GLY A CA 1
ATOM 1972 C C . GLY A 1 267 ? 6.923 2.715 18.134 1.00 86.00 267 GLY A C 1
ATOM 1973 O O . GLY A 1 267 ? 7.094 3.105 19.291 1.00 86.00 267 GLY A O 1
ATOM 1974 N N . ASP A 1 268 ? 6.999 3.532 17.083 1.00 88.31 268 ASP A N 1
ATOM 1975 C CA . ASP A 1 268 ? 7.461 4.911 17.202 1.00 88.31 268 ASP A CA 1
ATOM 1976 C C . ASP A 1 268 ? 6.307 5.913 17.455 1.00 88.31 268 ASP A C 1
ATOM 1978 O O . ASP A 1 268 ? 5.125 5.651 17.213 1.00 88.31 268 ASP A O 1
ATOM 1982 N N . ALA A 1 269 ? 6.632 7.069 18.045 1.00 91.69 269 ALA A N 1
ATOM 1983 C CA . ALA A 1 269 ? 5.623 8.063 18.424 1.00 91.69 269 ALA A CA 1
ATOM 1984 C C . ALA A 1 269 ? 4.963 8.734 17.203 1.00 91.69 269 ALA A C 1
ATOM 1986 O O . ALA A 1 269 ? 3.791 9.114 17.257 1.00 91.69 269 ALA A O 1
ATOM 1987 N N . GLU A 1 270 ? 5.697 8.863 16.096 1.00 91.19 270 GLU A N 1
ATOM 1988 C CA . GLU A 1 270 ? 5.186 9.451 14.854 1.00 91.19 270 GLU A CA 1
ATOM 1989 C C . GLU A 1 270 ? 4.204 8.500 14.148 1.00 91.19 270 GLU A C 1
ATOM 1991 O O . GLU A 1 270 ? 3.161 8.934 13.668 1.00 91.19 270 GLU A O 1
ATOM 1996 N N . GLU A 1 271 ? 4.465 7.196 14.162 1.00 91.31 271 GLU A N 1
ATOM 1997 C CA . GLU A 1 271 ? 3.595 6.115 13.698 1.00 91.31 271 GLU A CA 1
ATOM 1998 C C . GLU A 1 271 ? 2.281 6.106 14.464 1.00 91.31 271 GLU A C 1
ATOM 2000 O O . GLU A 1 271 ? 1.215 6.041 13.853 1.00 91.31 271 GLU A O 1
ATOM 2005 N N . ARG A 1 272 ? 2.331 6.253 15.792 1.00 94.25 272 ARG A N 1
ATOM 2006 C CA . ARG A 1 272 ? 1.123 6.361 16.625 1.00 94.25 272 ARG A CA 1
ATOM 2007 C C . ARG A 1 272 ? 0.303 7.600 16.281 1.00 94.25 272 ARG A C 1
ATOM 2009 O O . ARG A 1 272 ? -0.920 7.529 16.207 1.00 94.25 272 ARG A O 1
ATOM 2016 N N . LYS A 1 273 ? 0.962 8.728 16.013 1.00 94.88 273 LYS A N 1
ATOM 2017 C CA . LYS A 1 273 ? 0.297 9.961 15.573 1.00 94.88 273 LYS A CA 1
ATOM 2018 C C . LYS A 1 273 ? -0.333 9.810 14.186 1.00 94.88 273 LYS A C 1
ATOM 2020 O O . LYS A 1 273 ? -1.441 10.299 13.962 1.00 94.88 273 LYS A O 1
ATOM 2025 N N . LEU A 1 274 ? 0.344 9.133 13.260 1.00 93.50 274 LEU A N 1
ATOM 2026 C CA . LEU A 1 274 ? -0.193 8.823 11.933 1.00 93.50 274 LEU A CA 1
ATOM 2027 C C . LEU A 1 274 ? -1.382 7.863 12.025 1.00 93.50 274 LEU A C 1
ATOM 2029 O O . LEU A 1 274 ? -2.393 8.106 11.370 1.00 93.50 274 LEU A O 1
ATOM 2033 N N . LEU A 1 275 ? -1.305 6.843 12.883 1.00 96.19 275 LEU A N 1
ATOM 2034 C CA . LEU A 1 275 ? -2.424 5.953 13.186 1.00 96.19 275 LEU A CA 1
ATOM 2035 C C . LEU A 1 275 ? -3.616 6.745 13.730 1.00 96.19 275 LEU A C 1
ATOM 2037 O O . LEU A 1 275 ? -4.700 6.648 13.168 1.00 96.19 275 LEU A O 1
ATOM 2041 N N . GLN A 1 276 ? -3.417 7.583 14.752 1.00 96.25 276 GLN A N 1
ATOM 2042 C CA . GLN A 1 276 ? -4.470 8.446 15.301 1.00 96.25 276 GLN A CA 1
ATOM 2043 C C . GLN A 1 276 ? -5.133 9.292 14.202 1.00 96.25 276 GLN A C 1
ATOM 2045 O O . GLN A 1 276 ? -6.358 9.355 14.117 1.00 96.25 276 GLN A O 1
ATOM 2050 N N . ALA A 1 277 ? -4.337 9.915 13.329 1.00 95.62 277 ALA A N 1
ATOM 2051 C CA . ALA A 1 277 ? -4.849 10.727 12.228 1.00 95.62 277 ALA A CA 1
ATOM 2052 C C . ALA A 1 277 ? -5.601 9.898 11.170 1.00 95.62 277 ALA A C 1
ATOM 2054 O O . ALA A 1 277 ? -6.557 10.391 10.567 1.00 95.62 277 ALA A O 1
ATOM 2055 N N . ALA A 1 278 ? -5.182 8.654 10.919 1.00 96.19 278 ALA A N 1
ATOM 2056 C CA . ALA A 1 278 ? -5.895 7.730 10.042 1.00 96.19 278 ALA A CA 1
ATOM 2057 C C . ALA A 1 278 ? -7.239 7.306 10.659 1.00 96.19 278 ALA A C 1
ATOM 2059 O O . ALA A 1 278 ? -8.260 7.378 9.975 1.00 96.19 278 ALA A O 1
ATOM 2060 N N . LEU A 1 279 ? -7.253 6.949 11.950 1.00 96.19 279 LEU A N 1
ATOM 2061 C CA . LEU A 1 279 ? -8.456 6.589 12.711 1.00 96.19 279 LEU A CA 1
ATOM 2062 C C . LEU A 1 279 ? -9.478 7.729 12.707 1.00 96.19 279 LEU A C 1
ATOM 2064 O O . LEU A 1 279 ? -10.604 7.531 12.265 1.00 96.19 279 LEU A O 1
ATOM 2068 N N . GLN A 1 280 ? -9.064 8.949 13.061 1.00 94.56 280 GLN A N 1
ATOM 2069 C CA . GLN A 1 280 ? -9.936 10.133 13.051 1.00 94.56 280 GLN A CA 1
ATOM 2070 C C . GLN A 1 280 ? -10.577 10.387 11.682 1.00 94.56 280 GLN A C 1
ATOM 2072 O O . GLN A 1 280 ? -11.735 10.793 11.583 1.00 94.56 280 GLN A O 1
ATOM 2077 N N . ARG A 1 281 ? -9.837 10.147 10.596 1.00 94.06 281 ARG A N 1
ATOM 2078 C CA . ARG A 1 281 ? -10.378 10.312 9.244 1.00 94.06 281 ARG A CA 1
ATOM 2079 C C . ARG A 1 281 ? -11.343 9.197 8.868 1.00 94.06 281 ARG A C 1
ATOM 2081 O O . ARG A 1 281 ? -12.329 9.479 8.192 1.00 94.06 281 ARG A O 1
ATOM 2088 N N . MET A 1 282 ? -11.087 7.964 9.301 1.00 94.19 282 MET A N 1
ATOM 2089 C CA . MET A 1 282 ? -12.051 6.874 9.155 1.00 94.19 282 MET A CA 1
ATOM 2090 C C . MET A 1 282 ? -13.331 7.174 9.933 1.00 94.19 282 MET A C 1
ATOM 2092 O O . MET A 1 282 ? -14.399 7.112 9.339 1.00 94.19 282 MET A O 1
ATOM 2096 N N . GLU A 1 283 ? -13.240 7.606 11.191 1.00 93.38 283 GLU A N 1
ATOM 2097 C CA . GLU A 1 283 ? -14.401 8.025 11.989 1.00 93.38 283 GLU A CA 1
ATOM 2098 C C . GLU A 1 283 ? -15.212 9.132 11.309 1.00 93.38 283 GLU A C 1
ATOM 2100 O O . GLU A 1 283 ? -16.439 9.065 11.274 1.00 93.38 283 GLU A O 1
ATOM 2105 N N . GLY A 1 284 ? -14.539 10.135 10.734 1.00 90.56 284 GLY A N 1
ATOM 2106 C CA . GLY A 1 284 ? -15.201 11.185 9.959 1.00 90.56 284 GLY A CA 1
ATOM 2107 C C . GLY A 1 284 ? -15.928 10.639 8.725 1.00 90.56 284 GLY A C 1
ATOM 2108 O O . GLY A 1 284 ? -17.047 11.053 8.437 1.00 90.56 284 GLY A O 1
ATOM 2109 N N . ALA A 1 285 ? -15.320 9.678 8.028 1.00 89.38 285 ALA A N 1
ATOM 2110 C CA . ALA A 1 285 ? -15.876 9.068 6.822 1.00 89.38 285 ALA A CA 1
ATOM 2111 C C . ALA A 1 285 ? -16.976 8.028 7.073 1.00 89.38 285 ALA A C 1
ATOM 2113 O O . ALA A 1 285 ? -17.786 7.782 6.182 1.00 89.38 285 ALA A O 1
ATOM 2114 N N . LEU A 1 286 ? -17.015 7.416 8.257 1.00 90.06 286 LEU A N 1
ATOM 2115 C CA . LEU A 1 286 ? -18.124 6.557 8.680 1.00 90.06 286 LEU A CA 1
ATOM 2116 C C . LEU A 1 286 ? -19.416 7.371 8.888 1.00 90.06 286 LEU A C 1
ATOM 2118 O O . LEU A 1 286 ? -20.496 6.793 8.962 1.00 90.06 286 LEU A O 1
ATOM 2122 N N . GLY A 1 287 ? -19.319 8.705 8.924 1.00 75.06 287 GLY A N 1
ATOM 2123 C CA . GLY A 1 287 ? -20.449 9.606 9.096 1.00 75.06 287 GLY A CA 1
ATOM 2124 C C . GLY A 1 287 ? -20.963 9.650 10.536 1.00 75.06 287 GLY A C 1
ATOM 2125 O O . GLY A 1 287 ? -20.414 9.043 11.461 1.00 75.06 287 GLY A O 1
ATOM 2126 N N . ARG A 1 288 ? -22.022 10.431 10.747 1.00 58.03 288 ARG A N 1
ATOM 2127 C CA . ARG A 1 288 ? -22.883 10.322 11.934 1.00 58.03 288 ARG A CA 1
ATOM 2128 C C . ARG A 1 288 ? -24.065 9.413 11.588 1.00 58.03 288 ARG A C 1
ATOM 2130 O O . ARG A 1 288 ? -24.248 9.075 10.419 1.00 58.03 288 ARG A O 1
ATOM 2137 N N . GLN A 1 289 ? -24.853 8.991 12.580 1.00 52.25 289 GLN A N 1
ATOM 2138 C CA . GLN A 1 289 ? -26.148 8.369 12.279 1.00 52.25 289 GLN A CA 1
ATOM 2139 C C . GLN A 1 289 ? -26.945 9.280 11.330 1.00 52.25 289 GLN A C 1
ATOM 2141 O O . GLN A 1 289 ? -26.788 10.499 11.360 1.00 52.25 289 GLN A O 1
ATOM 2146 N N . VAL A 1 290 ? -27.753 8.669 10.459 1.00 47.41 290 VAL A N 1
ATOM 2147 C CA . VAL A 1 290 ? -28.478 9.319 9.350 1.00 47.41 290 VAL A CA 1
ATOM 2148 C C . VAL A 1 290 ? -29.339 10.513 9.808 1.00 47.41 290 VAL A C 1
ATOM 2150 O O . VAL A 1 290 ? -29.640 11.385 8.999 1.00 47.41 290 VAL A O 1
ATOM 2153 N N . ASP A 1 291 ? -29.634 10.613 11.104 1.00 44.44 291 ASP A N 1
ATOM 2154 C CA . ASP A 1 291 ? -30.375 11.718 11.717 1.00 44.44 291 ASP A CA 1
ATOM 2155 C C . ASP A 1 291 ? -29.576 13.036 11.872 1.00 44.44 291 ASP A C 1
ATOM 2157 O O . ASP A 1 291 ? -30.176 14.074 12.134 1.00 44.44 291 ASP A O 1
ATOM 2161 N N . ASP A 1 292 ? -28.255 13.040 11.639 1.00 43.59 292 ASP A N 1
ATOM 2162 C CA . ASP A 1 292 ? -27.354 14.191 11.873 1.00 43.59 292 ASP A CA 1
ATOM 2163 C C . ASP A 1 292 ? -26.620 14.675 10.596 1.00 43.59 292 ASP A C 1
ATOM 2165 O O . ASP A 1 292 ? -25.465 15.119 10.639 1.00 43.59 292 ASP A O 1
ATOM 2169 N N . ALA A 1 293 ? -27.241 14.551 9.422 1.00 39.66 293 ALA A N 1
ATOM 2170 C CA . ALA A 1 293 ? -26.609 14.869 8.139 1.00 39.66 293 ALA A CA 1
ATOM 2171 C C . ALA A 1 293 ? -26.502 16.387 7.854 1.00 39.66 293 ALA A C 1
ATOM 2173 O O . ALA A 1 293 ? -27.157 16.910 6.954 1.00 39.66 293 ALA A O 1
ATOM 2174 N N . GLU A 1 294 ? -25.614 17.094 8.556 1.00 39.16 294 GLU A N 1
ATOM 2175 C CA . GLU A 1 294 ? -25.005 18.329 8.040 1.00 39.16 294 GLU A CA 1
ATOM 2176 C C . GLU A 1 294 ? -23.659 18.000 7.376 1.00 39.16 294 GLU A C 1
ATOM 2178 O O . GLU A 1 294 ? -22.834 17.260 7.916 1.00 39.16 294 GLU A O 1
ATOM 2183 N N . GLY A 1 295 ? -23.465 18.510 6.156 1.00 41.88 295 GLY A N 1
ATOM 2184 C CA . GLY A 1 295 ? -22.348 18.162 5.276 1.00 41.88 295 GLY A CA 1
ATOM 2185 C C . GLY A 1 295 ? -20.973 18.291 5.936 1.00 41.88 295 GLY A C 1
ATOM 2186 O O . GLY A 1 295 ? -20.668 19.286 6.589 1.00 41.88 295 GLY A O 1
ATOM 2187 N N . ILE A 1 296 ? -20.126 17.280 5.721 1.00 46.94 296 ILE A N 1
ATOM 2188 C CA . ILE A 1 296 ? -18.760 17.204 6.249 1.00 46.94 296 ILE A CA 1
ATOM 2189 C C . ILE A 1 296 ? -17.936 18.389 5.707 1.00 46.94 296 ILE A C 1
ATOM 2191 O O . ILE A 1 296 ? -17.679 18.456 4.499 1.00 46.94 296 ILE A O 1
ATOM 2195 N N . PRO A 1 297 ? -17.467 19.323 6.558 1.00 37.50 297 PRO A N 1
ATOM 2196 C CA . PRO A 1 297 ? -16.615 20.413 6.106 1.00 37.50 297 PRO A CA 1
ATOM 2197 C C . PRO A 1 297 ? -15.247 19.862 5.686 1.00 37.50 297 PRO A C 1
ATOM 2199 O O . PRO A 1 297 ? -14.514 19.304 6.499 1.00 37.50 297 PRO A O 1
ATOM 2202 N N . GLY A 1 298 ? -14.877 20.049 4.417 1.00 43.00 298 GLY A N 1
ATOM 2203 C CA . GLY A 1 298 ? -13.511 19.811 3.938 1.00 43.00 298 GLY A CA 1
ATOM 2204 C C . GLY A 1 298 ? -13.246 18.467 3.257 1.00 43.00 298 GLY A C 1
ATOM 2205 O O . GLY A 1 298 ? -12.100 18.219 2.876 1.00 43.00 298 GLY A O 1
ATOM 2206 N N . GLU A 1 299 ? -14.261 17.628 3.026 1.00 42.97 299 GLU A N 1
ATOM 2207 C CA . GLU A 1 299 ? -14.095 16.495 2.114 1.00 42.97 299 GLU A CA 1
ATOM 2208 C C . GLU A 1 299 ? -13.951 17.040 0.685 1.00 42.97 299 GLU A C 1
ATOM 2210 O O . GLU A 1 299 ? -14.911 17.462 0.039 1.00 42.97 299 GLU A O 1
ATOM 2215 N N . ARG A 1 300 ? -12.712 17.074 0.177 1.00 42.56 300 ARG A N 1
ATOM 2216 C CA . ARG A 1 300 ? -12.492 17.145 -1.267 1.00 42.56 300 ARG A CA 1
ATOM 2217 C C . ARG A 1 300 ? -12.972 15.823 -1.845 1.00 42.56 300 ARG A C 1
ATOM 2219 O O . ARG A 1 300 ? -12.187 14.894 -2.002 1.00 42.56 300 ARG A O 1
ATOM 2226 N N . VAL A 1 301 ? -14.257 15.760 -2.174 1.00 48.09 301 VAL A N 1
ATOM 2227 C CA . VAL A 1 301 ? -14.736 14.857 -3.216 1.00 48.09 301 VAL A CA 1
ATOM 2228 C C . VAL A 1 301 ? -13.861 15.159 -4.427 1.00 48.09 301 VAL A C 1
ATOM 2230 O O . VAL A 1 301 ? -13.803 16.310 -4.870 1.00 48.09 301 VAL A O 1
ATOM 2233 N N . GLU A 1 302 ? -13.091 14.176 -4.890 1.00 44.50 302 GLU A N 1
ATOM 2234 C CA . GLU A 1 302 ? -12.332 14.303 -6.129 1.00 44.50 302 GLU A CA 1
ATOM 2235 C C . GLU A 1 302 ? -13.337 14.605 -7.242 1.00 44.50 302 GLU A C 1
ATOM 2237 O O . GLU A 1 302 ? -14.024 13.722 -7.752 1.00 44.50 302 GLU A O 1
ATOM 2242 N N . ARG A 1 303 ? -13.485 15.892 -7.569 1.00 40.97 303 ARG A N 1
ATOM 2243 C CA . ARG A 1 303 ? -14.276 16.320 -8.712 1.00 40.97 303 ARG A CA 1
ATOM 2244 C C . ARG A 1 303 ? -13.615 15.711 -9.933 1.00 40.97 303 ARG A C 1
ATOM 2246 O O . ARG A 1 303 ? -12.453 15.999 -10.226 1.00 40.97 303 ARG A O 1
ATOM 2253 N N . GLY A 1 304 ? -14.338 14.822 -10.606 1.00 35.03 304 GLY A N 1
ATOM 2254 C CA . GLY A 1 304 ? -13.866 14.222 -11.842 1.00 35.03 304 GLY A CA 1
ATOM 2255 C C . GLY A 1 304 ? -13.498 15.309 -12.852 1.00 35.03 304 GLY A C 1
ATOM 2256 O O . GLY A 1 304 ? -14.068 16.397 -12.852 1.00 35.03 304 GLY A O 1
ATOM 2257 N N . VAL A 1 305 ? -12.572 14.985 -13.753 1.00 38.50 305 VAL A N 1
ATOM 2258 C CA . VAL A 1 305 ? -11.966 15.863 -14.781 1.00 38.50 305 VAL A CA 1
ATOM 2259 C C . VAL A 1 305 ? -12.981 16.621 -15.670 1.00 38.50 305 VAL A C 1
ATOM 2261 O O . VAL A 1 305 ? -12.590 17.477 -16.449 1.00 38.50 305 VAL A O 1
ATOM 2264 N N . ARG A 1 306 ? -14.287 16.350 -15.561 1.00 39.00 306 ARG A N 1
ATOM 2265 C CA . ARG A 1 306 ? -15.359 17.055 -16.283 1.00 39.00 306 ARG A CA 1
ATOM 2266 C C . ARG A 1 306 ? -15.953 18.267 -15.553 1.00 39.00 306 ARG A C 1
ATOM 2268 O O . ARG A 1 306 ? -16.800 18.931 -16.135 1.00 39.00 306 ARG A O 1
ATOM 2275 N N . GLU A 1 307 ? -15.547 18.545 -14.315 1.00 40.25 307 GLU A N 1
ATOM 2276 C CA . GLU A 1 307 ? -15.971 19.747 -13.570 1.00 40.25 307 GLU A CA 1
ATOM 2277 C C . GLU A 1 307 ? -14.890 20.850 -13.527 1.00 40.25 307 GLU A C 1
ATOM 2279 O O . GLU A 1 307 ? -14.992 21.794 -12.740 1.00 40.25 307 GLU A O 1
ATOM 2284 N N . LEU A 1 308 ? -13.858 20.726 -14.371 1.00 34.12 308 LEU A N 1
ATOM 2285 C CA . LEU A 1 308 ? -12.845 21.747 -14.674 1.00 34.12 308 LEU A CA 1
ATOM 2286 C C . LEU A 1 308 ? -13.016 22.240 -16.114 1.00 34.12 308 LEU A C 1
ATOM 2288 O O . LEU A 1 308 ? -12.669 23.417 -16.358 1.00 34.12 308 LEU A O 1
#

Secondary structure (DSSP, 8-state):
--PPP-PPP---------PPPPPP----PPPPPPPPTT--HHHHHHHHHHHHHHHHHHH--GGGS---TTTTTS-S---SSHHHHHHHHHHHHHHHHH-TT-HHHHHHHHHHHHTS-GGG--HHHHHHHHHHHHHTT-HHHHHHHHHHTGGGGGG-HHHHHHHHHHHHHTT-TTGGGHHHHHHHTT---HHHHHHHHHHHHTS--HHHHHHHHHHHHHHHHHGGGGS-S-PPTT-PPPPPP-TTHHHHHHHHHHS-HHHHHHHTT--SHHHHHHHHHHHHHHHHHT-S-GGG----TT------TT--

Foldseek 3Di:
DDDDDDDDDDDDDDDDDDDDPDPDDPPDDDDDDDDDDPDDPVVVVVVVVVVVVVVVVVVDDPVNVDDDDCPLVPDPDQDQDPVSLVSLLVQLVCLCPVPLQPLVSLVVSLVSLVPHDPVSNDLSCLLSNLSSCVSNVVLVSSQVSLVVCLVPLQPDVSSLLSNLVSCVSNVNLLLSLQSLLSNLLPPDDLSSLVSNLVSLVVFDDPLSPLVNVLSVLLNVQCVLVVPDPDDDPPPRDDRDQRVVLQVSLVSLVVRDLVVVCVSSVNDDPVSSVSNVSSSVSSNVRSPHPPVDDDPDPPPPPPDPPVVD

pLDDT: mean 75.42, std 21.87, range [30.42, 98.12]

Radius of gyration: 27.5 Å; chains: 1; bounding box: 67×82×76 Å